Protein AF-0000000085012881 (afdb_homodimer)

Solvent-accessible surface area (backbone atoms only — not comparable to full-atom values): 21117 Å² total; per-residue (Å²): 121,50,70,68,58,54,47,52,50,49,51,53,39,49,53,51,50,52,59,52,56,69,71,45,61,67,68,66,40,47,39,77,73,31,80,76,81,45,63,25,26,47,41,27,46,54,45,48,47,40,47,50,43,30,42,52,52,24,38,59,67,65,65,65,47,62,58,84,83,57,79,74,44,85,74,51,46,62,33,69,79,52,56,70,67,58,50,50,50,55,34,48,52,48,50,51,53,51,51,55,51,54,71,66,63,63,76,43,74,45,78,34,58,76,40,82,89,37,88,84,37,61,69,41,32,42,42,57,51,51,50,35,45,52,52,49,40,46,25,50,51,28,34,40,41,49,52,39,37,63,71,72,45,82,55,81,87,65,55,58,60,70,70,68,42,78,72,70,70,87,64,85,90,72,65,74,68,52,56,52,62,76,61,58,122,119,48,69,68,60,53,49,52,50,49,53,54,38,48,53,52,49,51,56,53,54,71,71,46,62,66,65,66,40,47,39,79,74,31,81,76,81,46,61,25,26,48,42,26,45,54,45,45,48,40,49,50,42,31,42,52,51,24,39,58,66,63,65,64,48,64,57,84,83,58,80,73,44,85,73,51,46,63,34,68,80,51,56,68,66,59,50,50,52,54,35,48,53,49,50,52,52,52,51,56,51,54,71,66,64,64,75,42,74,45,79,33,58,75,39,81,88,37,89,83,38,60,70,41,32,42,42,56,50,50,50,35,46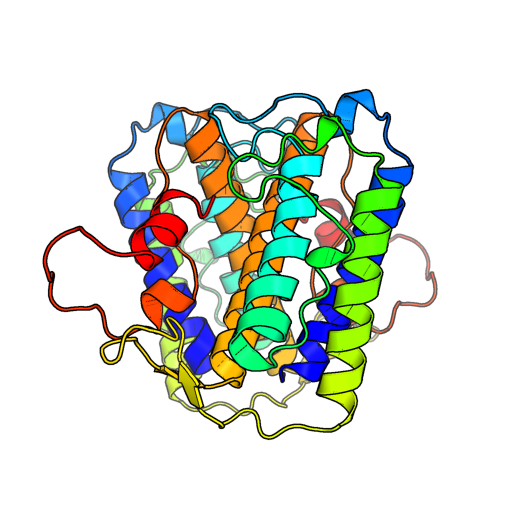,52,51,50,40,46,25,49,52,29,35,40,39,50,51,39,37,64,71,73,45,83,57,82,89,64,56,58,60,71,71,68,42,78,71,70,69,87,63,85,90,73,64,74,68,52,57,51,62,75,61,60,120

Secondary structure (DSSP, 8-state):
--HHHHHHHHHHHHHHHHHHHHTS-HHHHH---S-SSS--SHHHHHHHHHHHHIIIIIIIISS---GGGS---SSS--GGGS-HHHHHHHHHHHHHHHHHHHHT---TTSEEESSTT-TT--EEEHHHHHHHHHHHHHHHHHHHHHHHHHTT-------HHHHHS-------S-STHHHHHHH--/--HHHHHHHHHHHHHHHHHHHHTS-HHHHH---S-SSS--SHHHHHHHHHHHHIIIIIIIISS---GGGS---SSS--GGGS-HHHHHHHHHHHHHHHHHHHHT---TTSEEESSTT-TT--EEEHHHHHHHHHHHHHHHHHHHHHHHHHTT-------HHHHHS-------S-STHHHHHHH--

Foldseek 3Di:
DALLVLLVLLVVLVVQQLVVVVPDDLCQQLPQCDDDQAQGGNQSLLLLLLVLLLCLPVVFVNNHRPVVVVDADNRHRSRSVDDSVSSVVSSVVSSVVVNVVVVVVDDQQDKTFPDPVDPPTDIDTNRVSSVVSSVSSVVSVVVSQVSCVVVVHHGQDSDRCCVVDPPPPPDDDDDDVVVCRRPVD/DALLVLLVLLVVLVVQQLVVVVPDDLCQQLDQCDDDQADGGLQSLLLLLLVLLLCLPVVFVNNHRPVVVVDADNRHRSRSVDDSVSSVVSSVVSSVVVNVVVVVVDDQQDKTFPDPVDPPTDIDTNRVSSVVSSVSSVVSVVVSQVSCVVVVHHGADSDRCCVVDPPPPPDDDDDDVVVCRRPVD

Nearest PDB structures (foldseek):
  2qe9-assembly1_B  TM=8.411E-01  e=4.598E-06  Bacillus subtilis
  2rd9-assembly3_B  TM=6.021E-01  e=9.334E-03  Halalkalibacterium halodurans C-125
  5wk0-assembly1_A-2  TM=5.700E-01  e=1.141E-01  Staphylococcus sp. HMSC055H04
  7mtq-assembly1_B  TM=2.457E-01  e=3.268E+00  Homo sapiens
  2qe9-assembly1_B  TM=8.411E-01  e=8.305E-06  Bacillus subtilis

Sequence (370 aa):
MNVREYYAYLSGAREQLWNFLRALPAADLNRPLIEGDRFRNIKDLLLHVVDVEDHWVHGIALGDSVAGRYPHDWVQPRAEQYDLGWITRYGQEVGEKTRAFLARSPDLSRPVKLVQDDPASDTVTLDQLLWHVMTHEVRHTAQIALLIRQLGHTPPWLDYLRFMRPQPVPVAAGGALEAEAEDDLMNVREYYAYLSGAREQLWNFLRALPAADLNRPLIEGDRFRNIKDLLLHVVDVEDHWVHGIALGDSVAGRYPHDWVQPRAEQYDLGWITRYGQEVGEKTRAFLARSPDLSRPVKLVQDDPASDTVTLDQLLWHVMTHEVRHTAQIALLIRQLGHTPPWLDYLRFMRPQPVPVAAGGALEAEAEDDL

pLDDT: mean 88.03, std 18.86, range [29.52, 98.88]

Structure (mmCIF, N/CA/C/O backbone):
data_AF-0000000085012881-model_v1
#
loop_
_entity.id
_entity.type
_entity.pdbx_description
1 polymer 'Yfit/DinB family protein'
#
loop_
_atom_site.group_PDB
_atom_site.id
_atom_site.type_symbol
_atom_site.label_atom_id
_atom_site.label_alt_id
_atom_site.label_comp_id
_atom_site.label_asym_id
_atom_site.label_entity_id
_atom_site.label_seq_id
_atom_site.pdbx_PDB_ins_code
_atom_site.Cartn_x
_atom_site.Cartn_y
_atom_site.Cartn_z
_atom_site.occupancy
_atom_site.B_iso_or_equiv
_atom_site.auth_seq_id
_atom_site.auth_comp_id
_atom_site.auth_asym_id
_atom_site.auth_atom_id
_atom_site.pdbx_PDB_model_num
ATOM 1 N N . MET A 1 1 ? -17.547 1.445 -2.152 1 91.81 1 MET A N 1
ATOM 2 C CA . MET A 1 1 ? -16.531 0.509 -2.623 1 91.81 1 MET A CA 1
ATOM 3 C C . MET A 1 1 ? -16.703 -0.858 -1.971 1 91.81 1 MET A C 1
ATOM 5 O O . MET A 1 1 ? -16.969 -0.948 -0.77 1 91.81 1 MET A O 1
ATOM 9 N N . ASN A 1 2 ? -16.625 -1.858 -2.84 1 94.19 2 ASN A N 1
ATOM 10 C CA . ASN A 1 2 ? -16.672 -3.223 -2.326 1 94.19 2 ASN A CA 1
ATOM 11 C C . ASN A 1 2 ? -15.508 -4.062 -2.846 1 94.19 2 ASN A C 1
ATOM 13 O O . ASN A 1 2 ? -14.664 -3.564 -3.598 1 94.19 2 ASN A O 1
ATOM 17 N N . VAL A 1 3 ? -15.422 -5.285 -2.404 1 97.69 3 VAL A N 1
ATOM 18 C CA . VAL A 1 3 ? -14.312 -6.184 -2.701 1 97.69 3 VAL A CA 1
ATOM 19 C C . VAL A 1 3 ? -14.156 -6.332 -4.215 1 97.69 3 VAL A C 1
ATOM 21 O O . VAL A 1 3 ? -13.039 -6.242 -4.738 1 97.69 3 VAL A O 1
ATOM 24 N N . ARG A 1 4 ? -15.258 -6.551 -4.891 1 96.62 4 ARG A N 1
ATOM 25 C CA . ARG A 1 4 ? -15.211 -6.773 -6.332 1 96.62 4 ARG A CA 1
ATOM 26 C C . ARG A 1 4 ? -14.641 -5.559 -7.055 1 96.62 4 ARG A C 1
ATOM 28 O O . ARG A 1 4 ? -13.789 -5.699 -7.934 1 96.62 4 ARG A O 1
ATOM 35 N N . GLU A 1 5 ? -15.102 -4.387 -6.711 1 95.06 5 GLU A N 1
ATOM 36 C CA . GLU A 1 5 ? -14.656 -3.146 -7.332 1 95.06 5 GLU A CA 1
ATOM 37 C C . GLU A 1 5 ? -13.172 -2.896 -7.055 1 95.06 5 GLU A C 1
ATOM 39 O O . GLU A 1 5 ? -12.414 -2.543 -7.961 1 95.06 5 GLU A O 1
ATOM 44 N N . TYR A 1 6 ? -12.789 -3.035 -5.832 1 97.44 6 TYR A N 1
ATOM 45 C CA . TYR A 1 6 ? -11.398 -2.785 -5.461 1 97.44 6 TYR A CA 1
ATOM 46 C C . TYR A 1 6 ? -10.477 -3.809 -6.102 1 97.44 6 TYR A C 1
ATOM 48 O O . TYR A 1 6 ? -9.367 -3.471 -6.527 1 97.44 6 TYR A O 1
ATOM 56 N N . TYR A 1 7 ? -10.914 -5.086 -6.184 1 98.12 7 TYR A N 1
ATOM 57 C CA . TYR A 1 7 ? -10.109 -6.117 -6.832 1 98.12 7 TYR A CA 1
ATOM 58 C C . TYR A 1 7 ? -9.938 -5.824 -8.32 1 98.12 7 TYR A C 1
ATOM 60 O O . TYR A 1 7 ? -8.883 -6.105 -8.898 1 98.12 7 TYR A O 1
ATOM 68 N N . ALA A 1 8 ? -11.039 -5.305 -8.93 1 96.62 8 ALA A N 1
ATOM 69 C CA . ALA A 1 8 ? -10.938 -4.926 -10.336 1 96.62 8 ALA A CA 1
ATOM 70 C C . ALA A 1 8 ? -9.875 -3.85 -10.539 1 96.62 8 ALA A C 1
ATOM 72 O O . ALA A 1 8 ? -9.078 -3.926 -11.477 1 96.62 8 ALA A O 1
ATOM 73 N N . TYR A 1 9 ? -9.844 -2.84 -9.703 1 96.44 9 TYR A N 1
ATOM 74 C CA . TYR A 1 9 ? -8.789 -1.832 -9.711 1 96.44 9 TYR A CA 1
ATOM 75 C C . TYR A 1 9 ? -7.414 -2.48 -9.594 1 96.44 9 TYR A C 1
ATOM 77 O O . TYR A 1 9 ? -6.523 -2.217 -10.398 1 96.44 9 TYR A O 1
ATOM 85 N N . LEU A 1 10 ? -7.234 -3.342 -8.609 1 97.94 10 LEU A N 1
ATOM 86 C CA . LEU A 1 10 ? -5.93 -3.949 -8.367 1 97.94 10 LEU A CA 1
ATOM 87 C C . LEU A 1 10 ? -5.508 -4.82 -9.547 1 97.94 10 LEU A C 1
ATOM 89 O O . LEU A 1 10 ? -4.32 -4.887 -9.875 1 97.94 10 LEU A O 1
ATOM 93 N N . SER A 1 11 ? -6.508 -5.512 -10.141 1 97.5 11 SER A N 1
ATOM 94 C CA . SER A 1 11 ? -6.215 -6.336 -11.312 1 97.5 11 SER A CA 1
ATOM 95 C C . SER A 1 11 ? -5.656 -5.496 -12.453 1 97.5 11 SER A C 1
ATOM 97 O O . SER A 1 11 ? -4.684 -5.887 -13.102 1 97.5 11 SER A O 1
ATOM 99 N N . GLY A 1 12 ? -6.277 -4.336 -12.656 1 96.38 12 GLY A N 1
ATOM 100 C CA . GLY A 1 12 ? -5.773 -3.426 -13.68 1 96.38 12 GLY A CA 1
ATOM 101 C C . GLY A 1 12 ? -4.395 -2.881 -13.359 1 96.38 12 GLY A C 1
ATOM 102 O O . GLY A 1 12 ? -3.52 -2.85 -14.227 1 96.38 12 GLY A O 1
ATOM 103 N N . ALA A 1 13 ? -4.168 -2.449 -12.156 1 96.81 13 ALA A N 1
ATOM 104 C CA . ALA A 1 13 ? -2.885 -1.915 -11.719 1 96.81 13 ALA A CA 1
ATOM 105 C C . ALA A 1 13 ? -1.786 -2.969 -11.82 1 96.81 13 ALA A C 1
ATOM 107 O O . ALA A 1 13 ? -0.67 -2.67 -12.258 1 96.81 13 ALA A O 1
ATOM 108 N N . ARG A 1 14 ? -2.129 -4.184 -11.438 1 97.75 14 ARG A N 1
ATOM 109 C CA . ARG A 1 14 ? -1.191 -5.297 -11.508 1 97.75 14 ARG A CA 1
ATOM 110 C C . ARG A 1 14 ? -0.77 -5.574 -12.945 1 97.75 14 ARG A C 1
ATOM 112 O O . ARG A 1 14 ? 0.412 -5.789 -13.219 1 97.75 14 ARG A O 1
ATOM 119 N N . GLU A 1 15 ? -1.709 -5.617 -13.82 1 96.62 15 GLU A N 1
ATOM 120 C CA . GLU A 1 15 ? -1.39 -5.84 -15.227 1 96.62 15 GLU A CA 1
ATOM 121 C C . GLU A 1 15 ? -0.466 -4.75 -15.766 1 96.62 15 GLU A C 1
ATOM 123 O O . GLU A 1 15 ? 0.463 -5.035 -16.531 1 96.62 15 GLU A O 1
ATOM 128 N N . GLN A 1 16 ? -0.728 -3.535 -15.367 1 97 16 GLN A N 1
ATOM 129 C CA . GLN A 1 16 ? 0.13 -2.43 -15.781 1 97 16 GLN A CA 1
ATOM 130 C C . GLN A 1 16 ? 1.542 -2.592 -15.227 1 97 16 GLN A C 1
ATOM 132 O O . GLN A 1 16 ? 2.525 -2.357 -15.93 1 97 16 GLN A O 1
ATOM 137 N N . LEU A 1 17 ? 1.639 -2.959 -14.016 1 98.31 17 LEU A N 1
ATOM 138 C CA . LEU A 1 17 ? 2.941 -3.172 -13.398 1 98.31 17 LEU A CA 1
ATOM 139 C C . LEU A 1 17 ? 3.701 -4.293 -14.102 1 98.31 17 LEU A C 1
ATOM 141 O O . LEU A 1 17 ? 4.887 -4.148 -14.406 1 98.31 17 LEU A O 1
ATOM 145 N N . TRP A 1 18 ? 3.018 -5.395 -14.367 1 98.19 18 TRP A N 1
ATOM 146 C CA . TRP A 1 18 ? 3.65 -6.527 -15.031 1 98.19 18 TRP A CA 1
ATOM 147 C C . TRP A 1 18 ? 4.172 -6.133 -16.406 1 98.19 18 TRP A C 1
ATOM 149 O O . TRP A 1 18 ? 5.293 -6.484 -16.781 1 98.19 18 TRP A O 1
ATOM 159 N N . ASN A 1 19 ? 3.367 -5.395 -17.125 1 97.62 19 ASN A N 1
ATOM 160 C CA . ASN A 1 19 ? 3.797 -4.926 -18.438 1 97.62 19 ASN A CA 1
ATOM 161 C C . ASN A 1 19 ? 5.035 -4.035 -18.344 1 97.62 19 ASN A C 1
ATOM 163 O O . ASN A 1 19 ? 5.949 -4.145 -19.156 1 97.62 19 ASN A O 1
ATOM 167 N N . PHE A 1 20 ? 5.059 -3.205 -17.406 1 98.25 20 PHE A N 1
ATOM 168 C CA . PHE A 1 20 ? 6.215 -2.342 -17.188 1 98.25 20 PHE A CA 1
ATOM 169 C C . PHE A 1 20 ? 7.453 -3.166 -16.875 1 98.25 20 PHE A C 1
ATOM 171 O O . PHE A 1 20 ? 8.531 -2.922 -17.422 1 98.25 20 PHE A O 1
ATOM 178 N N . LEU A 1 21 ? 7.336 -4.145 -15.984 1 98.38 21 LEU A N 1
ATOM 179 C CA . LEU A 1 21 ? 8.461 -4.957 -15.531 1 98.38 21 LEU A CA 1
ATOM 180 C C . LEU A 1 21 ? 9.039 -5.77 -16.688 1 98.38 21 LEU A C 1
ATOM 182 O O . LEU A 1 21 ? 10.242 -6.027 -16.734 1 98.38 21 LEU A O 1
ATOM 186 N N . ARG A 1 22 ? 8.195 -6.168 -17.594 1 97.5 22 ARG A N 1
ATOM 187 C CA . ARG A 1 22 ? 8.641 -6.926 -18.75 1 97.5 22 ARG A CA 1
ATOM 188 C C . ARG A 1 22 ? 9.617 -6.113 -19.594 1 97.5 22 ARG A C 1
ATOM 190 O O . ARG A 1 22 ? 10.477 -6.676 -20.281 1 97.5 22 ARG A O 1
ATOM 197 N N . ALA A 1 23 ? 9.508 -4.824 -19.453 1 97.44 23 ALA A N 1
ATOM 198 C CA . ALA A 1 23 ? 10.328 -3.936 -20.266 1 97.44 23 ALA A CA 1
ATOM 199 C C . ALA A 1 23 ? 11.641 -3.598 -19.562 1 97.44 23 ALA A C 1
ATOM 201 O O . ALA A 1 23 ? 12.531 -2.986 -20.156 1 97.44 23 ALA A O 1
ATOM 202 N N . LEU A 1 24 ? 11.805 -3.969 -18.344 1 97.5 24 LEU A N 1
ATOM 203 C CA . LEU A 1 24 ? 13.023 -3.678 -17.609 1 97.5 24 LEU A CA 1
ATOM 204 C C . LEU A 1 24 ? 14.07 -4.762 -17.828 1 97.5 24 LEU A C 1
ATOM 206 O O . LEU A 1 24 ? 13.727 -5.922 -18.078 1 97.5 24 LEU A O 1
ATOM 210 N N . PRO A 1 25 ? 15.383 -4.379 -17.75 1 97.12 25 PRO A N 1
ATOM 211 C CA . PRO A 1 25 ? 16.422 -5.414 -17.797 1 97.12 25 PRO A CA 1
ATOM 212 C C . PRO A 1 25 ? 16.266 -6.453 -16.688 1 97.12 25 PRO A C 1
ATOM 214 O O . PRO A 1 25 ? 15.961 -6.105 -15.547 1 97.12 25 PRO A O 1
ATOM 217 N N . ALA A 1 26 ? 16.469 -7.668 -17.016 1 96.38 26 ALA A N 1
ATOM 218 C CA . ALA A 1 26 ? 16.359 -8.758 -16.047 1 96.38 26 ALA A CA 1
ATOM 219 C C . ALA A 1 26 ? 17.266 -8.516 -14.844 1 96.38 26 ALA A C 1
ATOM 221 O O . ALA A 1 26 ? 16.938 -8.883 -13.711 1 96.38 26 ALA A O 1
ATOM 222 N N . ALA A 1 27 ? 18.438 -7.98 -15.07 1 97.38 27 ALA A N 1
ATOM 223 C CA . ALA A 1 27 ? 19.391 -7.703 -14.008 1 97.38 27 ALA A CA 1
ATOM 224 C C . ALA A 1 27 ? 18.797 -6.773 -12.953 1 97.38 27 ALA A C 1
ATOM 226 O O . ALA A 1 27 ? 19.078 -6.906 -11.766 1 97.38 27 ALA A O 1
ATOM 227 N N . ASP A 1 28 ? 17.922 -5.852 -13.367 1 98.12 28 ASP A N 1
ATOM 228 C CA . ASP A 1 28 ? 17.281 -4.918 -12.445 1 98.12 28 ASP A CA 1
ATOM 229 C C . ASP A 1 28 ? 16.234 -5.633 -11.578 1 98.12 28 ASP A C 1
ATOM 231 O O . ASP A 1 28 ? 16.125 -5.355 -10.383 1 98.12 28 ASP A O 1
ATOM 235 N N . LEU A 1 29 ? 15.555 -6.566 -12.18 1 98.25 29 LEU A N 1
ATOM 236 C CA . LEU A 1 29 ? 14.516 -7.301 -11.469 1 98.25 29 LEU A CA 1
ATOM 237 C C . LEU A 1 29 ? 15.125 -8.219 -10.414 1 98.25 29 LEU A C 1
ATOM 239 O O . LEU A 1 29 ? 14.5 -8.484 -9.383 1 98.25 29 LEU A O 1
ATOM 243 N N . ASN A 1 30 ? 16.344 -8.602 -10.664 1 97.44 30 ASN A N 1
ATOM 244 C CA . ASN A 1 30 ? 17.016 -9.602 -9.828 1 97.44 30 ASN A CA 1
ATOM 245 C C . ASN A 1 30 ? 17.938 -8.953 -8.812 1 97.44 30 ASN A C 1
ATOM 247 O O . ASN A 1 30 ? 18.422 -9.625 -7.895 1 97.44 30 ASN A O 1
ATOM 251 N N . ARG A 1 31 ? 18.281 -7.703 -8.977 1 96.88 31 ARG A N 1
ATOM 252 C CA . ARG A 1 31 ? 19.281 -7.02 -8.148 1 96.88 31 ARG A CA 1
ATOM 253 C C . ARG A 1 31 ? 18.875 -7.051 -6.676 1 96.88 31 ARG A C 1
ATOM 255 O O . ARG A 1 31 ? 17.75 -6.68 -6.324 1 96.88 31 ARG A O 1
ATOM 262 N N . PRO A 1 32 ? 19.766 -7.52 -5.824 1 95.94 32 PRO A N 1
ATOM 263 C CA . PRO A 1 32 ? 19.453 -7.461 -4.395 1 95.94 32 PRO A CA 1
ATOM 264 C C . PRO A 1 32 ? 19.453 -6.035 -3.85 1 95.94 32 PRO A C 1
ATOM 266 O O . PRO A 1 32 ? 20.484 -5.367 -3.834 1 95.94 32 PRO A O 1
ATOM 269 N N . LEU A 1 33 ? 18.297 -5.582 -3.469 1 95.31 33 LEU A N 1
ATOM 270 C CA . LEU A 1 33 ? 18.141 -4.188 -3.068 1 95.31 33 LEU A CA 1
ATOM 271 C C . LEU A 1 33 ? 17.703 -4.09 -1.606 1 95.31 33 LEU A C 1
ATOM 273 O O . LEU A 1 33 ? 17.688 -2.996 -1.037 1 95.31 33 LEU A O 1
ATOM 277 N N . ILE A 1 34 ? 17.359 -5.121 -1.051 1 93.38 34 ILE A N 1
ATOM 278 C CA . ILE A 1 34 ? 16.922 -5.203 0.341 1 93.38 34 ILE A CA 1
ATOM 279 C C . ILE A 1 34 ? 17.781 -6.234 1.081 1 93.38 34 ILE A C 1
ATOM 281 O O . ILE A 1 34 ? 17.906 -7.379 0.633 1 93.38 34 ILE A O 1
ATOM 285 N N . GLU A 1 35 ? 18.281 -5.824 2.148 1 88.31 35 GLU A N 1
ATOM 286 C CA . GLU A 1 35 ? 19.094 -6.758 2.924 1 88.31 35 GLU A CA 1
ATOM 287 C C . GLU A 1 35 ? 18.219 -7.785 3.641 1 88.31 35 GLU A C 1
ATOM 289 O O . GLU A 1 35 ? 17.062 -7.523 3.926 1 88.31 35 GLU A O 1
ATOM 294 N N . GLY A 1 36 ? 18.812 -8.898 3.896 1 83 36 GLY A N 1
ATOM 295 C CA . GLY A 1 36 ? 18.109 -9.969 4.578 1 83 36 GLY A CA 1
ATOM 296 C C . GLY A 1 36 ? 17.953 -11.219 3.734 1 83 36 GLY A C 1
ATOM 297 O O . GLY A 1 36 ? 18.469 -11.281 2.615 1 83 36 GLY A O 1
ATOM 298 N N . ASP A 1 37 ? 17.188 -12.172 4.262 1 76.19 37 ASP A N 1
ATOM 299 C CA . ASP A 1 37 ? 17.188 -13.484 3.615 1 76.19 37 ASP A CA 1
ATOM 300 C C . ASP A 1 37 ? 15.922 -13.688 2.787 1 76.19 37 ASP A C 1
ATOM 302 O O . ASP A 1 37 ? 15.883 -14.539 1.897 1 76.19 37 ASP A O 1
ATOM 306 N N . ARG A 1 38 ? 14.891 -12.984 2.971 1 80.44 38 ARG A N 1
ATOM 307 C CA . ARG A 1 38 ? 13.641 -13.406 2.355 1 80.44 38 ARG A CA 1
ATOM 308 C C . ARG A 1 38 ? 13.281 -12.516 1.171 1 80.44 38 ARG A C 1
ATOM 310 O O . ARG A 1 38 ? 13.086 -13.008 0.056 1 80.44 38 ARG A O 1
ATOM 317 N N . PHE A 1 39 ? 13.023 -11.312 1.228 1 87.19 39 PHE A N 1
ATOM 318 C CA . PHE A 1 39 ? 12.586 -10.43 0.156 1 87.19 39 PHE A CA 1
ATOM 319 C C . PHE A 1 39 ? 13.656 -9.391 -0.157 1 87.19 39 PHE A C 1
ATOM 321 O O . PHE A 1 39 ? 13.672 -8.305 0.438 1 87.19 39 PHE A O 1
ATOM 328 N N . ARG A 1 40 ? 14.336 -9.836 -1.301 1 93.19 40 ARG A N 1
ATOM 329 C CA . ARG A 1 40 ? 15.555 -9.055 -1.493 1 93.19 40 ARG A CA 1
ATOM 330 C C . ARG A 1 40 ? 15.461 -8.188 -2.746 1 93.19 40 ARG A C 1
ATOM 332 O O . ARG A 1 40 ? 16.266 -7.277 -2.941 1 93.19 40 ARG A O 1
ATOM 339 N N . ASN A 1 41 ? 14.617 -8.625 -3.645 1 96.44 41 ASN A N 1
ATOM 340 C CA . ASN A 1 41 ? 14.562 -7.961 -4.941 1 96.44 41 ASN A CA 1
ATOM 341 C C . ASN A 1 41 ? 13.125 -7.848 -5.453 1 96.44 41 ASN A C 1
ATOM 343 O O . ASN A 1 41 ? 12.188 -8.281 -4.781 1 96.44 41 ASN A O 1
ATOM 347 N N . ILE A 1 42 ? 12.969 -7.234 -6.551 1 98.06 42 ILE A N 1
ATOM 348 C CA . ILE A 1 42 ? 11.664 -6.953 -7.133 1 98.06 42 ILE A CA 1
ATOM 349 C C . ILE A 1 42 ? 10.93 -8.258 -7.418 1 98.06 42 ILE A C 1
ATOM 351 O O . ILE A 1 42 ? 9.75 -8.406 -7.094 1 98.06 42 ILE A O 1
ATOM 355 N N . LYS A 1 43 ? 11.57 -9.25 -7.996 1 97.88 43 LYS A N 1
ATOM 356 C CA . LYS A 1 43 ? 10.93 -10.516 -8.344 1 97.88 43 LYS A CA 1
ATOM 357 C C . LYS A 1 43 ? 10.477 -11.258 -7.086 1 97.88 43 LYS A C 1
ATOM 359 O O . LYS A 1 43 ? 9.438 -11.922 -7.094 1 97.88 43 LYS A O 1
ATOM 364 N N . ASP A 1 44 ? 11.297 -11.195 -6.035 1 97.38 44 ASP A N 1
ATOM 365 C CA . ASP A 1 44 ? 10.883 -11.805 -4.773 1 97.38 44 ASP A CA 1
ATOM 366 C C . ASP A 1 44 ? 9.555 -11.227 -4.293 1 97.38 44 ASP A C 1
ATOM 368 O O . ASP A 1 44 ? 8.656 -11.969 -3.885 1 97.38 44 ASP A O 1
ATOM 372 N N . LEU A 1 45 ? 9.469 -9.938 -4.324 1 97.31 45 LEU A N 1
ATOM 373 C CA . LEU A 1 45 ? 8.258 -9.266 -3.865 1 97.31 45 LEU A CA 1
ATOM 374 C C . LEU A 1 45 ? 7.074 -9.602 -4.77 1 97.31 45 LEU A C 1
ATOM 376 O O . LEU A 1 45 ? 5.957 -9.797 -4.289 1 97.31 45 LEU A O 1
ATOM 380 N N . LEU A 1 46 ? 7.324 -9.625 -6.059 1 97.94 46 LEU A N 1
ATOM 381 C CA . LEU A 1 46 ? 6.277 -9.977 -7.008 1 97.94 46 LEU A CA 1
ATOM 382 C C . LEU A 1 46 ? 5.734 -11.375 -6.73 1 97.94 46 LEU A C 1
ATOM 384 O O . LEU A 1 46 ? 4.516 -11.57 -6.68 1 97.94 46 LEU A O 1
ATOM 388 N N . LEU A 1 47 ? 6.617 -12.32 -6.582 1 98.06 47 LEU A N 1
ATOM 389 C CA . LEU A 1 47 ? 6.215 -13.695 -6.293 1 98.06 47 LEU A CA 1
ATOM 390 C C . LEU A 1 47 ? 5.473 -13.773 -4.965 1 98.06 47 LEU A C 1
ATOM 392 O O . LEU A 1 47 ? 4.488 -14.508 -4.844 1 98.06 47 LEU A O 1
ATOM 396 N N . HIS A 1 48 ? 5.918 -13.023 -4.012 1 97.31 48 HIS A N 1
ATOM 397 C CA . HIS A 1 48 ? 5.285 -12.992 -2.699 1 97.31 48 HIS A CA 1
ATOM 398 C C . HIS A 1 48 ? 3.836 -12.531 -2.797 1 97.31 48 HIS A C 1
ATOM 400 O O . HIS A 1 48 ? 2.957 -13.078 -2.125 1 97.31 48 HIS A O 1
ATOM 406 N N . VAL A 1 49 ? 3.596 -11.508 -3.566 1 97.81 49 VAL A N 1
ATOM 407 C CA . VAL A 1 49 ? 2.24 -11.008 -3.758 1 97.81 49 VAL A CA 1
ATOM 408 C C . VAL A 1 49 ? 1.343 -12.117 -4.293 1 97.81 49 VAL A C 1
ATOM 410 O O . VAL A 1 49 ? 0.224 -12.312 -3.812 1 97.81 49 VAL A O 1
ATOM 413 N N . VAL A 1 50 ? 1.814 -12.859 -5.273 1 98.25 50 VAL A N 1
ATOM 414 C CA . VAL A 1 50 ? 1.065 -13.961 -5.875 1 98.25 50 VAL A CA 1
ATOM 415 C C . VAL A 1 50 ? 0.825 -15.047 -4.832 1 98.25 50 VAL A C 1
ATOM 417 O O . VAL A 1 50 ? -0.3 -15.531 -4.676 1 98.25 50 VAL A O 1
ATOM 420 N N . ASP A 1 51 ? 1.848 -15.391 -4.09 1 97.75 51 ASP A N 1
ATOM 421 C CA . ASP A 1 51 ? 1.79 -16.438 -3.076 1 97.75 51 ASP A CA 1
ATOM 422 C C . ASP A 1 51 ? 0.728 -16.125 -2.023 1 97.75 51 ASP A C 1
ATOM 424 O O . ASP A 1 51 ? -0.04 -17 -1.629 1 97.75 51 ASP A O 1
ATOM 428 N N . VAL A 1 52 ? 0.742 -14.945 -1.573 1 97.31 52 VAL A N 1
ATOM 429 C CA . VAL A 1 52 ? -0.14 -14.547 -0.48 1 97.31 52 VAL A CA 1
ATOM 430 C C . VAL A 1 52 ? -1.597 -14.68 -0.917 1 97.31 52 VAL A C 1
ATOM 432 O O . VAL A 1 52 ? -2.43 -15.211 -0.176 1 97.31 52 VAL A O 1
ATOM 435 N N . GLU A 1 53 ? -1.894 -14.172 -2.115 1 98.62 53 GLU A N 1
ATOM 436 C CA . GLU A 1 53 ? -3.264 -14.32 -2.598 1 98.62 53 GLU A CA 1
ATOM 437 C C . GLU A 1 53 ? -3.637 -15.789 -2.766 1 98.62 53 GLU A C 1
ATOM 439 O O . GLU A 1 53 ? -4.707 -16.219 -2.33 1 98.62 53 GLU A O 1
ATOM 444 N N . ASP A 1 54 ? -2.775 -16.578 -3.377 1 98.62 54 ASP A N 1
ATOM 445 C CA . ASP A 1 54 ? -3.066 -18 -3.572 1 98.62 54 ASP A CA 1
ATOM 446 C C . ASP A 1 54 ? -3.248 -18.703 -2.232 1 98.62 54 ASP A C 1
ATOM 448 O O . ASP A 1 54 ? -4.184 -19.484 -2.062 1 98.62 54 ASP A O 1
ATOM 452 N N . HIS A 1 55 ? -2.412 -18.422 -1.303 1 97.19 55 HIS A N 1
ATOM 453 C CA . HIS A 1 55 ? -2.445 -19.078 -0 1 97.19 55 HIS A CA 1
ATOM 454 C C . HIS A 1 55 ? -3.729 -18.75 0.753 1 97.19 55 HIS A C 1
ATOM 456 O O . HIS A 1 55 ? -4.469 -19.641 1.157 1 97.19 55 HIS A O 1
ATOM 462 N N . TRP A 1 56 ? -4.008 -17.484 0.902 1 96.88 56 TRP A N 1
ATOM 463 C CA . TRP A 1 56 ? -5.105 -17.078 1.773 1 96.88 56 TRP A CA 1
ATOM 464 C C . TRP A 1 56 ? -6.453 -17.297 1.098 1 96.88 56 TRP A C 1
ATOM 466 O O . TRP A 1 56 ? -7.383 -17.828 1.717 1 96.88 56 TRP A O 1
ATOM 476 N N . VAL A 1 57 ? -6.559 -16.906 -0.188 1 98.25 57 VAL A N 1
ATOM 477 C CA . VAL A 1 57 ? -7.844 -17 -0.873 1 98.25 57 VAL A CA 1
ATOM 478 C C . VAL A 1 57 ? -8.086 -18.438 -1.327 1 98.25 57 VAL A C 1
ATOM 480 O O . VAL A 1 57 ? -9.086 -19.047 -0.947 1 98.25 57 VAL A O 1
ATOM 483 N N . HIS A 1 58 ? -7.188 -19.031 -1.993 1 98.25 58 HIS A N 1
ATOM 484 C CA . HIS A 1 58 ? -7.438 -20.312 -2.643 1 98.25 58 HIS A CA 1
ATOM 485 C C . HIS A 1 58 ? -6.949 -21.469 -1.776 1 98.25 58 HIS A C 1
ATOM 487 O O . HIS A 1 58 ? -7.5 -22.578 -1.843 1 98.25 58 HIS A O 1
ATOM 493 N N . GLY A 1 59 ? -5.973 -21.25 -0.953 1 96.88 59 GLY A N 1
ATOM 494 C CA . GLY A 1 59 ? -5.52 -22.281 -0.023 1 96.88 59 GLY A CA 1
ATOM 495 C C . GLY A 1 59 ? -6.395 -22.391 1.213 1 96.88 59 GLY A C 1
ATOM 496 O O . GLY A 1 59 ? -6.969 -23.438 1.481 1 96.88 59 GLY A O 1
ATOM 497 N N . ILE A 1 60 ? -6.527 -21.328 1.879 1 94.62 60 ILE A N 1
ATOM 498 C CA . ILE A 1 60 ? -7.18 -21.312 3.184 1 94.62 60 ILE A CA 1
ATOM 499 C C . ILE A 1 60 ? -8.688 -21.172 3.006 1 94.62 60 ILE A C 1
ATOM 501 O O . ILE A 1 60 ? -9.461 -22 3.492 1 94.62 60 ILE A O 1
ATOM 505 N N . ALA A 1 61 ? -9.18 -20.203 2.277 1 95.81 61 ALA A N 1
ATOM 506 C CA . ALA A 1 61 ? -10.609 -19.891 2.234 1 95.81 61 ALA A CA 1
ATOM 507 C C . ALA A 1 61 ? -11.359 -20.859 1.332 1 95.81 61 ALA A C 1
ATOM 509 O O . ALA A 1 61 ? -12.469 -21.281 1.654 1 95.81 61 ALA A O 1
ATOM 510 N N . LEU A 1 62 ? -10.703 -21.234 0.176 1 96.62 62 LEU A N 1
ATOM 511 C CA . LEU A 1 62 ? -11.492 -21.938 -0.833 1 96.62 62 LEU A CA 1
ATOM 512 C C . LEU A 1 62 ? -11.008 -23.359 -1.013 1 96.62 62 LEU A C 1
ATOM 514 O O . LEU A 1 62 ? -11.719 -24.203 -1.57 1 96.62 62 LEU A O 1
ATOM 518 N N . GLY A 1 63 ? -9.75 -23.656 -0.61 1 96.19 63 GLY A N 1
ATOM 519 C CA . GLY A 1 63 ? -9.211 -25.016 -0.674 1 96.19 63 GLY A CA 1
ATOM 520 C C . GLY A 1 63 ? -8.883 -25.453 -2.086 1 96.19 63 GLY A C 1
ATOM 521 O O . GLY A 1 63 ? -8.938 -26.641 -2.396 1 96.19 63 GLY A O 1
ATOM 522 N N . ASP A 1 64 ? -8.539 -24.516 -3.008 1 97.69 64 ASP A N 1
ATOM 523 C CA . ASP A 1 64 ? -8.258 -24.891 -4.395 1 97.69 64 ASP A CA 1
ATOM 524 C C . ASP A 1 64 ? -7.008 -24.188 -4.91 1 97.69 64 ASP A C 1
ATOM 526 O O . ASP A 1 64 ? -6.965 -23.75 -6.059 1 97.69 64 ASP A O 1
ATOM 530 N N . SER A 1 65 ? -6.012 -24 -4.078 1 98.12 65 SER A N 1
ATOM 531 C CA . SER A 1 65 ? -4.734 -23.391 -4.43 1 98.12 65 SER A CA 1
ATOM 532 C C . SER A 1 65 ? -4.125 -24.047 -5.66 1 98.12 65 SER A C 1
ATOM 534 O O . SER A 1 65 ? -4.305 -25.25 -5.879 1 98.12 65 SER A O 1
ATOM 536 N N . VAL A 1 66 ? -3.35 -23.266 -6.434 1 98.44 66 VAL A N 1
ATOM 537 C CA . VAL A 1 66 ? -2.666 -23.812 -7.605 1 98.44 66 VAL A CA 1
ATOM 538 C C . VAL A 1 66 ? -1.166 -23.906 -7.332 1 98.44 66 VAL A C 1
ATOM 540 O O . VAL A 1 66 ? -0.378 -24.172 -8.242 1 98.44 66 VAL A O 1
ATOM 543 N N . ALA A 1 67 ? -0.726 -23.688 -6.105 1 96.94 67 ALA A N 1
ATOM 544 C CA . ALA A 1 67 ? 0.684 -23.625 -5.73 1 96.94 67 ALA A CA 1
ATOM 545 C C . ALA A 1 67 ? 1.411 -24.906 -6.156 1 96.94 67 ALA A C 1
ATOM 547 O O . ALA A 1 67 ? 2.598 -24.859 -6.492 1 96.94 67 ALA A O 1
ATOM 548 N N . GLY A 1 68 ? 0.731 -26.016 -6.199 1 97.19 68 GLY A N 1
ATOM 549 C CA . GLY A 1 68 ? 1.33 -27.281 -6.598 1 97.19 68 GLY A CA 1
ATOM 550 C C . GLY A 1 68 ? 1.877 -27.266 -8.016 1 97.19 68 GLY A C 1
ATOM 551 O O . GLY A 1 68 ? 2.809 -28 -8.328 1 97.19 68 GLY A O 1
ATOM 552 N N . ARG A 1 69 ? 1.329 -26.484 -8.852 1 97.69 69 ARG A N 1
ATOM 553 C CA . ARG A 1 69 ? 1.747 -26.391 -10.25 1 97.69 69 ARG A CA 1
ATOM 554 C C . ARG A 1 69 ? 2.912 -25.422 -10.406 1 97.69 69 ARG A C 1
ATOM 556 O O . ARG A 1 69 ? 3.496 -25.312 -11.492 1 97.69 69 ARG A O 1
ATOM 563 N N . TYR A 1 70 ? 3.275 -24.703 -9.305 1 97.75 70 TYR A N 1
ATOM 564 C CA . TYR A 1 70 ? 4.348 -23.719 -9.305 1 97.75 70 TYR A CA 1
ATOM 565 C C . TYR A 1 70 ? 5.281 -23.922 -8.125 1 97.75 70 TYR A C 1
ATOM 567 O O . TYR A 1 70 ? 5.398 -23.062 -7.254 1 97.75 70 TYR A O 1
ATOM 575 N N . PRO A 1 71 ? 5.934 -25.031 -8.156 1 96.25 71 PRO A N 1
ATOM 576 C CA . PRO A 1 71 ? 6.762 -25.359 -6.996 1 96.25 71 PRO A CA 1
ATOM 577 C C . PRO A 1 71 ? 7.902 -24.359 -6.781 1 96.25 71 PRO A C 1
ATOM 579 O O . PRO A 1 71 ? 8.594 -24 -7.734 1 96.25 71 PRO A O 1
ATOM 582 N N . HIS A 1 72 ? 8.094 -23.875 -5.59 1 95.56 72 HIS A N 1
ATOM 583 C CA . HIS A 1 72 ? 9.164 -22.984 -5.148 1 95.56 72 HIS A CA 1
ATOM 584 C C . HIS A 1 72 ? 9.227 -22.922 -3.625 1 95.56 72 HIS A C 1
ATOM 586 O O . HIS A 1 72 ? 8.359 -23.453 -2.938 1 95.56 72 HIS A O 1
ATOM 592 N N . ASP A 1 73 ? 10.273 -22.375 -3.139 1 92.31 73 ASP A N 1
ATOM 593 C CA . ASP A 1 73 ? 10.414 -22.156 -1.703 1 92.31 73 ASP A CA 1
ATOM 594 C C . ASP A 1 73 ? 9.672 -20.906 -1.263 1 92.31 73 ASP A C 1
ATOM 596 O O . ASP A 1 73 ? 10.102 -19.781 -1.555 1 92.31 73 ASP A O 1
ATOM 600 N N . TRP A 1 74 ? 8.633 -21.062 -0.516 1 87.75 74 TRP A N 1
ATOM 601 C CA . TRP A 1 74 ? 7.777 -19.953 -0.113 1 87.75 74 TRP A CA 1
ATOM 602 C C . TRP A 1 74 ? 8.469 -19.094 0.939 1 87.75 74 TRP A C 1
ATOM 604 O O . TRP A 1 74 ? 8.133 -17.922 1.103 1 87.75 74 TRP A O 1
ATOM 614 N N . VAL A 1 75 ? 9.336 -19.625 1.69 1 85.06 75 VAL A N 1
ATOM 615 C CA . VAL A 1 75 ? 10.016 -18.922 2.766 1 85.06 75 VAL A CA 1
ATOM 616 C C . VAL A 1 75 ? 11.148 -18.078 2.189 1 85.06 75 VAL A C 1
ATOM 618 O O . VAL A 1 75 ? 11.273 -16.891 2.504 1 85.06 75 VAL A O 1
ATOM 621 N N . GLN A 1 76 ? 11.969 -18.688 1.373 1 90.12 76 GLN A N 1
ATOM 622 C CA . GLN A 1 76 ? 13.031 -18.031 0.631 1 90.12 76 GLN A CA 1
ATOM 623 C C . GLN A 1 76 ? 12.852 -18.219 -0.873 1 90.12 76 GLN A C 1
ATOM 625 O O . GLN A 1 76 ? 13.5 -19.078 -1.48 1 90.12 76 GLN A O 1
ATOM 630 N N . PRO A 1 77 ? 12.078 -17.391 -1.44 1 89.25 77 PRO A N 1
ATOM 631 C CA . PRO A 1 77 ? 11.664 -17.625 -2.824 1 89.25 77 PRO A CA 1
ATOM 632 C C . PRO A 1 77 ? 12.836 -17.625 -3.801 1 89.25 77 PRO A C 1
ATOM 634 O O . PRO A 1 77 ? 12.836 -18.391 -4.77 1 89.25 77 PRO A O 1
ATOM 637 N N . ARG A 1 78 ? 13.906 -16.797 -3.535 1 93.12 78 ARG A N 1
ATOM 638 C CA . ARG A 1 78 ? 15.008 -16.672 -4.488 1 93.12 78 ARG A CA 1
ATOM 639 C C . ARG A 1 78 ? 14.484 -16.609 -5.918 1 93.12 78 ARG A C 1
ATOM 641 O O . ARG A 1 78 ? 14.914 -17.375 -6.781 1 93.12 78 ARG A O 1
ATOM 648 N N . ALA A 1 79 ? 13.609 -15.672 -6.145 1 96.5 79 ALA A N 1
ATOM 649 C CA . ALA A 1 79 ? 12.805 -15.594 -7.359 1 96.5 79 ALA A CA 1
ATOM 650 C C . ALA A 1 79 ? 13.672 -15.297 -8.578 1 96.5 79 ALA A C 1
ATOM 652 O O . ALA A 1 79 ? 13.227 -15.438 -9.719 1 96.5 79 ALA A O 1
ATOM 653 N N . GLU A 1 80 ? 14.953 -14.883 -8.328 1 95 80 GLU A N 1
ATOM 654 C CA . GLU A 1 80 ? 15.867 -14.641 -9.438 1 95 80 GLU A CA 1
ATOM 655 C C . GLU A 1 80 ? 16.078 -15.906 -10.266 1 95 80 GLU A C 1
ATOM 657 O O . GLU A 1 80 ? 16.516 -15.836 -11.414 1 95 80 GLU A O 1
ATOM 662 N N . GLN A 1 81 ? 15.758 -17 -9.711 1 95.88 81 GLN A N 1
ATOM 663 C CA . GLN A 1 81 ? 15.977 -18.266 -10.406 1 95.88 81 GLN A CA 1
ATOM 664 C C . GLN A 1 81 ? 14.859 -18.531 -11.414 1 95.88 81 GLN A C 1
ATOM 666 O O . GLN A 1 81 ? 14.977 -19.422 -12.25 1 95.88 81 GLN A O 1
ATOM 671 N N . TYR A 1 82 ? 13.797 -17.828 -11.391 1 96.69 82 TYR A N 1
ATOM 672 C CA . TYR A 1 82 ? 12.656 -18.047 -12.273 1 96.69 82 TYR A CA 1
ATOM 673 C C . TYR A 1 82 ? 12.562 -16.938 -13.32 1 96.69 82 TYR A C 1
ATOM 675 O O . TYR A 1 82 ? 12.984 -15.805 -13.078 1 96.69 82 TYR A O 1
ATOM 683 N N . ASP A 1 83 ? 12.031 -17.328 -14.461 1 96.19 83 ASP A N 1
ATOM 684 C CA . ASP A 1 83 ? 11.664 -16.328 -15.453 1 96.19 83 ASP A CA 1
ATOM 685 C C . ASP A 1 83 ? 10.5 -15.469 -14.977 1 96.19 83 ASP A C 1
ATOM 687 O O . ASP A 1 83 ? 9.57 -15.977 -14.336 1 96.19 83 ASP A O 1
ATOM 691 N N . LEU A 1 84 ? 10.594 -14.148 -15.344 1 98.12 84 LEU A N 1
ATOM 692 C CA . LEU A 1 84 ? 9.477 -13.281 -14.992 1 98.12 84 LEU A CA 1
ATOM 693 C C . LEU A 1 84 ? 8.156 -13.859 -15.5 1 98.12 84 LEU A C 1
ATOM 695 O O . LEU A 1 84 ? 7.133 -13.766 -14.82 1 98.12 84 LEU A O 1
ATOM 699 N N . GLY A 1 85 ? 8.148 -14.438 -16.719 1 97.94 85 GLY A N 1
ATOM 700 C CA . GLY A 1 85 ? 6.961 -15.047 -17.297 1 97.94 85 GLY A CA 1
ATOM 701 C C . GLY A 1 85 ? 6.371 -16.141 -16.422 1 97.94 85 GLY A C 1
ATOM 702 O O . GLY A 1 85 ? 5.152 -16.297 -16.359 1 97.94 85 GLY A O 1
ATOM 703 N N . TRP A 1 86 ? 7.238 -16.906 -15.797 1 98.25 86 TRP A N 1
ATOM 704 C CA . TRP A 1 86 ? 6.781 -17.953 -14.883 1 98.25 86 TRP A CA 1
ATOM 705 C C . TRP A 1 86 ? 5.996 -17.359 -13.719 1 98.25 86 TRP A C 1
ATOM 707 O O . TRP A 1 86 ? 4.914 -17.844 -13.383 1 98.25 86 TRP A O 1
ATOM 717 N N . ILE A 1 87 ? 6.477 -16.297 -13.141 1 98.38 87 ILE A N 1
ATOM 718 C CA . ILE A 1 87 ? 5.844 -15.641 -12 1 98.38 87 ILE A CA 1
ATOM 719 C C . ILE A 1 87 ? 4.516 -15.023 -12.43 1 98.38 87 ILE A C 1
ATOM 721 O O . ILE A 1 87 ? 3.504 -15.172 -11.734 1 98.38 87 ILE A O 1
ATOM 725 N N . THR A 1 88 ? 4.531 -14.352 -13.578 1 98.38 88 THR A N 1
ATOM 726 C CA . THR A 1 88 ? 3.318 -13.672 -14.008 1 98.38 88 THR A CA 1
ATOM 727 C C . THR A 1 88 ? 2.258 -14.672 -14.453 1 98.38 88 THR A C 1
ATOM 729 O O . THR A 1 88 ? 1.06 -14.438 -14.273 1 98.38 88 THR A O 1
ATOM 732 N N . ARG A 1 89 ? 2.619 -15.812 -15.016 1 98.44 89 ARG A N 1
ATOM 733 C CA . ARG A 1 89 ? 1.658 -16.875 -15.336 1 98.44 89 ARG A CA 1
ATOM 734 C C . ARG A 1 89 ? 0.996 -17.406 -14.062 1 98.44 89 ARG A C 1
ATOM 736 O O . ARG A 1 89 ? -0.218 -17.609 -14.039 1 98.44 89 ARG A O 1
ATOM 743 N N . TYR A 1 90 ? 1.811 -17.688 -13.031 1 98.62 90 TYR A N 1
ATOM 744 C CA . TYR A 1 90 ? 1.287 -18.078 -11.727 1 98.62 90 TYR A CA 1
ATOM 745 C C . TYR A 1 90 ? 0.282 -17.047 -11.211 1 98.62 90 TYR A C 1
ATOM 747 O O . TYR A 1 90 ? -0.848 -17.391 -10.859 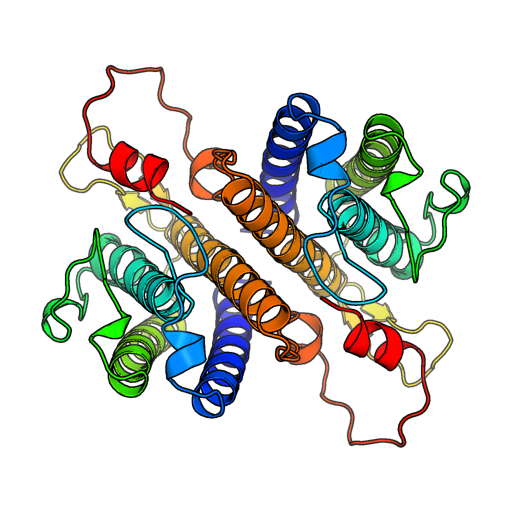1 98.62 90 TYR A O 1
ATOM 755 N N . GLY A 1 91 ? 0.65 -15.797 -11.242 1 98.75 91 GLY A N 1
ATOM 756 C CA . GLY A 1 91 ? -0.22 -14.719 -10.805 1 98.75 91 GLY A CA 1
ATOM 757 C C . GLY A 1 91 ? -1.492 -14.602 -11.625 1 98.75 91 GLY A C 1
ATOM 758 O O . GLY A 1 91 ? -2.561 -14.312 -11.078 1 98.75 91 GLY A O 1
ATOM 759 N N . GLN A 1 92 ? -1.352 -14.758 -12.938 1 98.62 92 GLN A N 1
ATOM 760 C CA . GLN A 1 92 ? -2.514 -14.703 -13.82 1 98.62 92 GLN A CA 1
ATOM 761 C C . GLN A 1 92 ? -3.518 -15.805 -13.477 1 98.62 92 GLN A C 1
ATOM 763 O O . GLN A 1 92 ? -4.723 -15.547 -13.406 1 98.62 92 GLN A O 1
ATOM 768 N N . GLU A 1 93 ? -3.021 -16.969 -13.281 1 98.81 93 GLU A N 1
ATOM 769 C CA . GLU A 1 93 ? -3.908 -18.078 -12.93 1 98.81 93 GLU A CA 1
ATOM 770 C C . GLU A 1 93 ? -4.621 -17.812 -11.609 1 98.81 93 GLU A C 1
ATOM 772 O O . GLU A 1 93 ? -5.832 -18.016 -11.5 1 98.81 93 GLU A O 1
ATOM 777 N N . VAL A 1 94 ? -3.898 -17.391 -10.594 1 98.88 94 VAL A N 1
ATOM 778 C CA . VAL A 1 94 ? -4.469 -17.047 -9.297 1 98.88 94 VAL A CA 1
ATOM 779 C C . VAL A 1 94 ? -5.531 -15.969 -9.461 1 98.88 94 VAL A C 1
ATOM 781 O O . VAL A 1 94 ? -6.645 -16.109 -8.945 1 98.88 94 VAL A O 1
ATOM 784 N N . GLY A 1 95 ? -5.176 -14.891 -10.164 1 98.75 95 GLY A N 1
ATOM 785 C CA . GLY A 1 95 ? -6.102 -13.789 -10.391 1 98.75 95 GLY A CA 1
ATOM 786 C C . GLY A 1 95 ? -7.367 -14.203 -11.117 1 98.75 95 GLY A C 1
ATOM 787 O O . GLY A 1 95 ? -8.461 -13.734 -10.789 1 98.75 95 GLY A O 1
ATOM 788 N N . GLU A 1 96 ? -7.238 -15.047 -12.133 1 98.56 96 GLU A N 1
ATOM 789 C CA . GLU A 1 96 ? -8.391 -15.547 -12.867 1 98.56 96 GLU A CA 1
ATOM 790 C C . GLU A 1 96 ? -9.336 -16.328 -11.961 1 98.56 96 GLU A C 1
ATOM 792 O O . GLU A 1 96 ? -10.555 -16.172 -12.047 1 98.56 96 GLU A O 1
ATOM 797 N N . LYS A 1 97 ? -8.789 -17.141 -11.133 1 98.69 97 LYS A N 1
ATOM 798 C CA . LYS A 1 97 ? -9.594 -17.906 -10.18 1 98.69 97 LYS A CA 1
ATOM 799 C C . LYS A 1 97 ? -10.328 -16.984 -9.211 1 98.69 97 LYS A C 1
ATOM 801 O O . LYS A 1 97 ? -11.508 -17.203 -8.914 1 98.69 97 LYS A O 1
ATOM 806 N N . THR A 1 98 ? -9.633 -15.992 -8.719 1 98.81 98 THR A N 1
ATOM 807 C CA . THR A 1 98 ? -10.25 -15.047 -7.793 1 98.81 98 THR A CA 1
ATOM 808 C C . THR A 1 98 ? -11.375 -14.281 -8.477 1 98.81 98 THR A C 1
ATOM 810 O O . THR A 1 98 ? -12.453 -14.109 -7.91 1 98.81 98 THR A O 1
ATOM 813 N N . ARG A 1 99 ? -11.109 -13.828 -9.703 1 98.44 99 ARG A N 1
ATOM 814 C CA . ARG A 1 99 ? -12.133 -13.102 -10.453 1 98.44 99 ARG A CA 1
ATOM 815 C C . ARG A 1 99 ? -13.359 -13.969 -10.68 1 98.44 99 ARG A C 1
ATOM 817 O O . ARG A 1 99 ? -14.492 -13.5 -10.523 1 98.44 99 ARG A O 1
ATOM 824 N N . ALA A 1 100 ? -13.141 -15.203 -11.07 1 98.31 100 ALA A N 1
ATOM 825 C CA . ALA A 1 100 ? -14.242 -16.141 -11.297 1 98.31 100 ALA A CA 1
ATOM 826 C C . ALA A 1 100 ? -15.047 -16.359 -10.016 1 98.31 100 ALA A C 1
ATOM 828 O O . ALA A 1 100 ? -16.281 -16.391 -10.047 1 98.31 100 ALA A O 1
ATOM 829 N N . PHE A 1 101 ? -14.367 -16.516 -8.953 1 98.56 101 PHE A N 1
ATOM 830 C CA . PHE A 1 101 ? -15 -16.719 -7.652 1 98.56 101 PHE A CA 1
ATOM 831 C C . PHE A 1 101 ? -15.859 -15.516 -7.281 1 98.56 101 PHE A C 1
ATOM 833 O O . PHE A 1 101 ? -17.016 -15.672 -6.883 1 98.56 101 PHE A O 1
ATOM 840 N N . LEU A 1 102 ? -15.297 -14.289 -7.426 1 98.38 102 LEU A N 1
ATOM 841 C CA . LEU A 1 102 ? -16 -13.07 -7.051 1 98.38 102 LEU A CA 1
ATOM 842 C C . LEU A 1 102 ? -17.203 -12.82 -7.969 1 98.38 102 LEU A C 1
ATOM 844 O O . LEU A 1 102 ? -18.203 -12.242 -7.547 1 98.38 102 LEU A O 1
ATOM 848 N N . ALA A 1 103 ? -17.094 -13.266 -9.195 1 97.31 103 ALA A N 1
ATOM 849 C CA . ALA A 1 103 ? -18.172 -13.086 -10.172 1 97.31 103 ALA A CA 1
ATOM 850 C C . ALA A 1 103 ? -19.422 -13.859 -9.758 1 97.31 103 ALA A C 1
ATOM 852 O O . ALA A 1 103 ? -20.531 -13.531 -10.188 1 97.31 103 ALA A O 1
ATOM 853 N N . ARG A 1 104 ? -19.266 -14.82 -8.898 1 97.19 104 ARG A N 1
ATOM 854 C CA . ARG A 1 104 ? -20.391 -15.648 -8.469 1 97.19 104 ARG A CA 1
ATOM 855 C C . ARG A 1 104 ? -21.094 -15.039 -7.258 1 97.19 104 ARG A C 1
ATOM 857 O O . ARG A 1 104 ? -21.984 -15.648 -6.688 1 97.19 104 ARG A O 1
ATOM 864 N N . SER A 1 105 ? -20.641 -13.875 -6.891 1 95.5 105 SER A N 1
ATOM 865 C CA . SER A 1 105 ? -21.234 -13.125 -5.789 1 95.5 105 SER A CA 1
ATOM 866 C C . SER A 1 105 ? -21.297 -13.961 -4.516 1 95.5 105 SER A C 1
ATOM 868 O O . SER A 1 105 ? -22.375 -14.125 -3.92 1 95.5 105 SER A O 1
ATOM 870 N N . PRO A 1 106 ? -20.188 -14.461 -4.098 1 97.12 106 PRO A N 1
ATOM 871 C CA . PRO A 1 106 ? -20.156 -15.273 -2.885 1 97.12 106 PRO A CA 1
ATOM 872 C C . PRO A 1 106 ? -20.609 -14.516 -1.646 1 97.12 106 PRO A C 1
ATOM 874 O O . PRO A 1 106 ? -20.625 -13.281 -1.643 1 97.12 106 PRO A O 1
ATOM 877 N N . ASP A 1 107 ? -21.016 -15.312 -0.607 1 97.5 107 ASP A N 1
ATOM 878 C CA . ASP A 1 107 ? -21.297 -14.734 0.703 1 97.5 107 ASP A CA 1
ATOM 879 C C . ASP A 1 107 ? -20.016 -14.312 1.411 1 97.5 107 ASP A C 1
ATOM 881 O O . ASP A 1 107 ? -19.297 -15.156 1.967 1 97.5 107 ASP A O 1
ATOM 885 N N . LEU A 1 108 ? -19.734 -13.062 1.473 1 97 108 LEU A N 1
ATOM 886 C CA . LEU A 1 108 ? -18.469 -12.547 2.002 1 97 108 LEU A CA 1
ATOM 887 C C . LEU A 1 108 ? -18.5 -12.492 3.525 1 97 108 LEU A C 1
ATOM 889 O O . LEU A 1 108 ? -17.484 -12.273 4.168 1 97 108 LEU A O 1
ATOM 893 N N . SER A 1 109 ? -19.641 -12.703 4.086 1 96.25 109 SER A N 1
ATOM 894 C CA . SER A 1 109 ? -19.75 -12.672 5.539 1 96.25 109 SER A CA 1
ATOM 895 C C . SER A 1 109 ? -19.391 -14.023 6.152 1 96.25 109 SER A C 1
ATOM 897 O O . SER A 1 109 ? -19.25 -14.141 7.367 1 96.25 109 SER A O 1
ATOM 899 N N . ARG A 1 110 ? -19.25 -15.047 5.395 1 95.31 110 ARG A N 1
ATOM 900 C CA . ARG A 1 110 ? -18.953 -16.375 5.922 1 95.31 110 ARG A CA 1
ATOM 901 C C . ARG A 1 110 ? -17.641 -16.359 6.695 1 95.31 110 ARG A C 1
ATOM 903 O O . ARG A 1 110 ? -16.688 -15.688 6.305 1 95.31 110 ARG A O 1
ATOM 910 N N . PRO A 1 111 ? -17.547 -17.125 7.746 1 93.94 111 PRO A N 1
ATOM 911 C CA . PRO A 1 111 ? -16.312 -17.172 8.547 1 93.94 111 PRO A CA 1
ATOM 912 C C . PRO A 1 111 ? -15.219 -18.016 7.891 1 93.94 111 PRO A C 1
ATOM 914 O O . PRO A 1 111 ? -15.508 -19.016 7.23 1 93.94 111 PRO A O 1
ATOM 917 N N . VAL A 1 112 ? -14 -17.562 8.047 1 93.12 112 VAL A N 1
ATOM 918 C CA . VAL A 1 112 ? -12.805 -18.266 7.602 1 93.12 112 VAL A CA 1
ATOM 919 C C . VAL A 1 112 ? -11.844 -18.453 8.773 1 93.12 112 VAL A C 1
ATOM 921 O O . VAL A 1 112 ? -11.453 -17.484 9.422 1 93.12 112 VAL A O 1
ATOM 924 N N . LYS A 1 113 ? -11.445 -19.672 9.047 1 89.06 113 LYS A N 1
ATOM 925 C CA . LYS A 1 113 ? -10.438 -19.969 10.055 1 89.06 113 LYS A CA 1
ATOM 926 C C . LYS A 1 113 ? -9.031 -19.766 9.5 1 89.06 113 LYS A C 1
ATOM 928 O O . LYS A 1 113 ? -8.688 -20.328 8.453 1 89.06 113 LYS A O 1
ATOM 933 N N . LEU A 1 114 ? -8.242 -19.016 10.148 1 84.5 114 LEU A N 1
ATOM 934 C CA . LEU A 1 114 ? -6.934 -18.625 9.625 1 84.5 114 LEU A CA 1
ATOM 935 C C . LEU A 1 114 ? -5.93 -19.766 9.773 1 84.5 114 LEU A C 1
ATOM 937 O O . LEU A 1 114 ? -5.047 -19.938 8.93 1 84.5 114 LEU A O 1
ATOM 941 N N . VAL A 1 115 ? -5.973 -20.359 10.961 1 76.62 115 VAL A N 1
ATOM 942 C CA . VAL A 1 115 ? -5.18 -21.562 11.18 1 76.62 115 VAL A CA 1
ATOM 943 C C . VAL A 1 115 ? -6.098 -22.781 11.289 1 76.62 115 VAL A C 1
ATOM 945 O O . VAL A 1 115 ? -6.801 -22.953 12.289 1 76.62 115 VAL A O 1
ATOM 948 N N . GLN A 1 116 ? -6.031 -23.562 10.266 1 69.62 116 GLN A N 1
ATOM 949 C CA . GLN A 1 116 ? -7.031 -24.609 10.102 1 69.62 116 GLN A CA 1
ATOM 950 C C . GLN A 1 116 ? -6.93 -25.641 11.219 1 69.62 116 GLN A C 1
ATOM 952 O O . GLN A 1 116 ? -7.949 -26.141 11.711 1 69.62 116 GLN A O 1
ATOM 957 N N . ASP A 1 117 ? -5.766 -25.859 11.617 1 66.88 117 ASP A N 1
ATOM 958 C CA . ASP A 1 117 ? -5.602 -26.969 12.562 1 66.88 117 ASP A CA 1
ATOM 959 C C . ASP A 1 117 ? -5.547 -26.453 14 1 66.88 117 ASP A C 1
ATOM 961 O O . ASP A 1 117 ? -5.309 -27.219 14.93 1 66.88 117 ASP A O 1
ATOM 965 N N . ASP A 1 118 ? -5.801 -25.188 14.172 1 64 118 ASP A N 1
ATOM 966 C CA . ASP A 1 118 ? -5.785 -24.594 15.508 1 64 118 ASP A CA 1
ATOM 967 C C . ASP A 1 118 ? -7.184 -24.141 15.922 1 64 118 ASP A C 1
ATOM 969 O O . ASP A 1 118 ? -7.699 -23.141 15.414 1 64 118 ASP A O 1
ATOM 973 N N . PRO A 1 119 ? -7.754 -25 16.75 1 64 119 PRO A N 1
ATOM 974 C CA . PRO A 1 119 ? -9.102 -24.641 17.188 1 64 119 PRO A CA 1
ATOM 975 C C . PRO A 1 119 ? -9.172 -23.234 17.797 1 64 119 PRO A C 1
ATOM 977 O O . PRO A 1 119 ? -10.234 -22.609 17.781 1 64 119 PRO A O 1
ATOM 980 N N . ALA A 1 120 ? -8.078 -22.766 18.281 1 64.5 120 ALA A N 1
ATOM 981 C CA . ALA A 1 120 ? -8.039 -21.469 18.938 1 64.5 120 ALA A CA 1
ATOM 982 C C . ALA A 1 120 ? -7.711 -20.359 17.922 1 64.5 120 ALA A C 1
ATOM 984 O O . ALA A 1 120 ? -7.555 -19.203 18.297 1 64.5 120 ALA A O 1
ATOM 985 N N . SER A 1 121 ? -7.824 -20.875 16.719 1 68.88 121 SER A N 1
ATOM 986 C CA . SER A 1 121 ? -7.434 -19.922 15.664 1 68.88 121 SER A CA 1
ATOM 987 C C . SER A 1 121 ? -8.445 -18.797 15.547 1 68.88 121 SER A C 1
ATOM 989 O O . SER A 1 121 ? -9.648 -19 15.703 1 68.88 121 SER A O 1
ATOM 991 N N . ASP A 1 122 ? -7.941 -17.641 15.305 1 75.19 122 ASP A N 1
ATOM 992 C CA . ASP A 1 122 ? -8.805 -16.5 1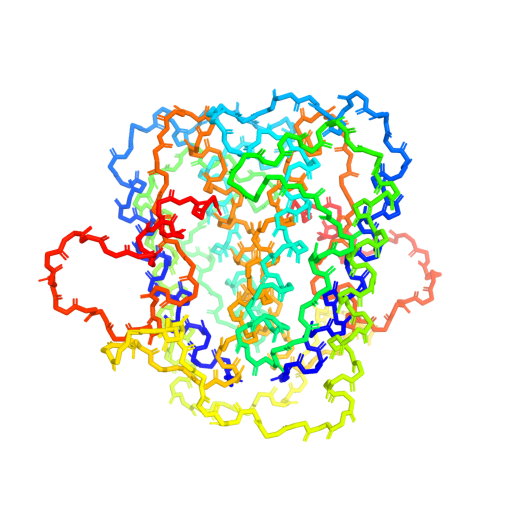5.008 1 75.19 122 ASP A CA 1
ATOM 993 C C . ASP A 1 122 ? -9.625 -16.75 13.742 1 75.19 122 ASP A C 1
ATOM 995 O O . ASP A 1 122 ? -9.188 -17.469 12.844 1 75.19 122 ASP A O 1
ATOM 999 N N . THR A 1 123 ? -10.828 -16.328 13.859 1 87.94 123 THR A N 1
ATOM 1000 C CA . THR A 1 123 ? -11.734 -16.391 12.719 1 87.94 123 THR A CA 1
ATOM 1001 C C . THR A 1 123 ? -12.047 -14.992 12.203 1 87.94 123 THR A C 1
ATOM 1003 O O . THR A 1 123 ? -12.273 -14.07 12.992 1 87.94 123 THR A O 1
ATOM 1006 N N . VAL A 1 124 ? -11.922 -14.883 10.859 1 91.88 124 VAL A N 1
ATOM 1007 C CA . VAL A 1 124 ? -12.312 -13.641 10.211 1 91.88 124 VAL A CA 1
ATOM 1008 C C . VAL A 1 124 ? -13.375 -13.93 9.148 1 91.88 124 VAL A C 1
ATOM 1010 O O . VAL A 1 124 ? -13.617 -15.086 8.797 1 91.88 124 VAL A O 1
ATOM 1013 N N . THR A 1 125 ? -14.055 -12.867 8.758 1 94.56 125 THR A N 1
ATOM 1014 C CA . THR A 1 125 ? -14.961 -13.062 7.629 1 94.56 125 THR A CA 1
ATOM 1015 C C . THR A 1 125 ? -14.18 -13.164 6.32 1 94.56 125 THR A C 1
ATOM 1017 O O . THR A 1 125 ? -13.039 -12.711 6.234 1 94.56 125 THR A O 1
ATOM 1020 N N . LEU A 1 126 ? -14.766 -13.734 5.289 1 96.94 126 LEU A N 1
ATOM 1021 C CA . LEU A 1 126 ? -14.156 -13.758 3.961 1 96.94 126 LEU A CA 1
ATOM 1022 C C . LEU A 1 126 ? -13.898 -12.344 3.453 1 96.94 126 LEU A C 1
ATOM 1024 O O . LEU A 1 126 ? -12.898 -12.094 2.783 1 96.94 126 LEU A O 1
ATOM 1028 N N . ASP A 1 127 ? -14.805 -11.414 3.775 1 97 127 ASP A N 1
ATOM 1029 C CA . ASP A 1 127 ? -14.609 -10.008 3.436 1 97 127 ASP A CA 1
ATOM 1030 C C . ASP A 1 127 ? -13.305 -9.477 4.027 1 97 127 ASP A C 1
ATOM 1032 O O . ASP A 1 127 ? -12.469 -8.922 3.311 1 97 127 ASP A O 1
ATOM 1036 N N . GLN A 1 128 ? -13.125 -9.719 5.246 1 95.56 128 GLN A N 1
ATOM 1037 C CA . GLN A 1 128 ? -11.93 -9.258 5.941 1 95.56 128 GLN A CA 1
ATOM 1038 C C . GLN A 1 128 ? -10.672 -9.898 5.359 1 95.56 128 GLN A C 1
ATOM 1040 O O . GLN A 1 128 ? -9.648 -9.234 5.207 1 95.56 128 GLN A O 1
ATOM 1045 N N . LEU A 1 129 ? -10.75 -11.156 5.055 1 96.19 129 LEU A N 1
ATOM 1046 C CA . LEU A 1 129 ? -9.609 -11.867 4.484 1 96.19 129 LEU A CA 1
ATOM 1047 C C . LEU A 1 129 ? -9.234 -11.297 3.123 1 96.19 129 LEU A C 1
ATOM 1049 O O . LEU A 1 129 ? -8.055 -11.094 2.83 1 96.19 129 LEU A O 1
ATOM 1053 N N . LEU A 1 130 ? -10.25 -11.047 2.318 1 98.06 130 LEU A N 1
ATOM 1054 C CA . LEU A 1 130 ? -10 -10.492 0.992 1 98.06 130 LEU A CA 1
ATOM 1055 C C . LEU A 1 130 ? -9.398 -9.094 1.094 1 98.06 130 LEU A C 1
ATOM 1057 O O . LEU A 1 130 ? -8.484 -8.75 0.34 1 98.06 130 LEU A O 1
ATOM 1061 N N . TRP A 1 131 ? -9.812 -8.305 1.995 1 97.56 131 TRP A N 1
ATOM 1062 C CA . TRP A 1 131 ? -9.25 -6.973 2.197 1 97.56 131 TRP A CA 1
ATOM 1063 C C . TRP A 1 131 ? -7.816 -7.059 2.701 1 97.56 131 TRP A C 1
ATOM 1065 O O . TRP A 1 131 ? -6.977 -6.223 2.352 1 97.56 131 TRP A O 1
ATOM 1075 N N . HIS A 1 132 ? -7.547 -8.055 3.506 1 96.75 132 HIS A N 1
ATOM 1076 C CA . HIS A 1 132 ? -6.168 -8.305 3.91 1 96.75 132 HIS A CA 1
ATOM 1077 C C . HIS A 1 132 ? -5.277 -8.562 2.701 1 96.75 132 HIS A C 1
ATOM 1079 O O . HIS A 1 132 ? -4.227 -7.938 2.551 1 96.75 132 HIS A O 1
ATOM 1085 N N . VAL A 1 133 ? -5.715 -9.414 1.882 1 98.06 133 VAL A N 1
ATOM 1086 C CA . VAL A 1 133 ? -4.945 -9.805 0.708 1 98.06 133 VAL A CA 1
ATOM 1087 C C . VAL A 1 133 ? -4.773 -8.609 -0.224 1 98.06 133 VAL A C 1
ATOM 1089 O O . VAL A 1 133 ? -3.672 -8.352 -0.715 1 98.06 133 VAL A O 1
ATOM 1092 N N . MET A 1 134 ? -5.859 -7.879 -0.441 1 98.5 134 MET A N 1
ATOM 1093 C CA . MET A 1 134 ? -5.816 -6.73 -1.34 1 98.5 134 MET A CA 1
ATOM 1094 C C . MET A 1 134 ? -4.93 -5.629 -0.774 1 98.5 134 MET A C 1
ATOM 1096 O O . MET A 1 134 ? -4.133 -5.035 -1.502 1 98.5 134 MET A O 1
ATOM 1100 N N . THR A 1 135 ? -5.039 -5.355 0.52 1 98.19 135 THR A N 1
ATOM 1101 C CA . THR A 1 135 ? -4.188 -4.359 1.162 1 98.19 135 THR A CA 1
ATOM 1102 C C . THR A 1 135 ? -2.721 -4.781 1.098 1 98.19 135 THR A C 1
ATOM 1104 O O . THR A 1 135 ? -1.844 -3.955 0.837 1 98.19 135 THR A O 1
ATOM 1107 N N . HIS A 1 136 ? -2.473 -6.043 1.288 1 98.06 136 HIS A N 1
ATOM 1108 C CA . HIS A 1 136 ? -1.131 -6.605 1.191 1 98.06 136 HIS A CA 1
ATOM 1109 C C . HIS A 1 136 ? -0.534 -6.375 -0.193 1 98.06 136 HIS A C 1
ATOM 1111 O O . HIS A 1 136 ? 0.632 -5.996 -0.314 1 98.06 136 HIS A O 1
ATOM 1117 N N . GLU A 1 137 ? -1.325 -6.629 -1.175 1 98.44 137 GLU A N 1
ATOM 1118 C CA . GLU A 1 137 ? -0.847 -6.387 -2.533 1 98.44 137 GLU A CA 1
ATOM 1119 C C . GLU A 1 137 ? -0.484 -4.918 -2.74 1 98.44 137 GLU A C 1
ATOM 1121 O O . GLU A 1 137 ? 0.553 -4.605 -3.328 1 98.44 137 GLU A O 1
ATOM 1126 N N . VAL A 1 138 ? -1.344 -4.027 -2.266 1 98.31 138 VAL A N 1
ATOM 1127 C CA . VAL A 1 138 ? -1.057 -2.604 -2.4 1 98.31 138 VAL A CA 1
ATOM 1128 C C . VAL A 1 138 ? 0.287 -2.283 -1.751 1 98.31 138 VAL A C 1
ATOM 1130 O O . VAL A 1 138 ? 1.111 -1.573 -2.332 1 98.31 138 VAL A O 1
ATOM 1133 N N . ARG A 1 139 ? 0.529 -2.82 -0.609 1 98 139 ARG A N 1
ATOM 1134 C CA . ARG A 1 139 ? 1.762 -2.553 0.124 1 98 139 ARG A CA 1
ATOM 1135 C C . ARG A 1 139 ? 2.98 -3.023 -0.662 1 98 139 ARG A C 1
ATOM 1137 O O . ARG A 1 139 ? 3.924 -2.258 -0.874 1 98 139 ARG A O 1
ATOM 1144 N N . HIS A 1 140 ? 2.951 -4.176 -1.103 1 97.75 140 HIS A N 1
ATOM 1145 C CA . HIS A 1 140 ? 4.152 -4.738 -1.709 1 97.75 140 HIS A CA 1
ATOM 1146 C C . HIS A 1 140 ? 4.355 -4.207 -3.123 1 97.75 140 HIS A C 1
ATOM 1148 O O . HIS A 1 140 ? 5.492 -4.035 -3.57 1 97.75 140 HIS A O 1
ATOM 1154 N N . THR A 1 141 ? 3.293 -3.879 -3.812 1 98.31 141 THR A N 1
ATOM 1155 C CA . THR A 1 141 ? 3.482 -3.26 -5.117 1 98.31 141 THR A CA 1
ATOM 1156 C C . THR A 1 141 ? 3.994 -1.83 -4.969 1 98.31 141 THR A C 1
ATOM 1158 O O . THR A 1 141 ? 4.711 -1.328 -5.84 1 98.31 141 THR A O 1
ATOM 1161 N N . ALA A 1 142 ? 3.652 -1.177 -3.896 1 97.94 142 ALA A N 1
ATOM 1162 C CA . ALA A 1 142 ? 4.23 0.135 -3.619 1 97.94 142 ALA A CA 1
ATOM 1163 C C . ALA A 1 142 ? 5.723 0.024 -3.322 1 97.94 142 ALA A C 1
ATOM 1165 O O . ALA A 1 142 ? 6.504 0.899 -3.701 1 97.94 142 ALA A O 1
ATOM 1166 N N . GLN A 1 143 ? 6.098 -0.977 -2.648 1 97.75 143 GLN A N 1
ATOM 1167 C CA . GLN A 1 143 ? 7.516 -1.228 -2.396 1 97.75 143 GLN A CA 1
ATOM 1168 C C . GLN A 1 143 ? 8.266 -1.502 -3.697 1 97.75 143 GLN A C 1
ATOM 1170 O O . GLN A 1 143 ? 9.367 -0.994 -3.902 1 97.75 143 GLN A O 1
ATOM 1175 N N . ILE A 1 144 ? 7.641 -2.252 -4.523 1 98.38 144 ILE A N 1
ATOM 1176 C CA . ILE A 1 144 ? 8.234 -2.523 -5.832 1 98.38 144 ILE A CA 1
ATOM 1177 C C . ILE A 1 144 ? 8.414 -1.215 -6.594 1 98.38 144 ILE A C 1
ATOM 1179 O O . ILE A 1 144 ? 9.469 -0.978 -7.188 1 98.38 144 ILE A O 1
ATOM 1183 N N . ALA A 1 145 ? 7.438 -0.349 -6.566 1 97.44 145 ALA A N 1
ATOM 1184 C CA . ALA A 1 145 ? 7.523 0.939 -7.25 1 97.44 145 ALA A CA 1
ATOM 1185 C C . ALA A 1 145 ? 8.688 1.767 -6.715 1 97.44 145 ALA A C 1
ATOM 1187 O O . ALA A 1 145 ? 9.398 2.42 -7.48 1 97.44 145 ALA A O 1
ATOM 1188 N N . LEU A 1 146 ? 8.891 1.708 -5.453 1 97.12 146 LEU A N 1
ATOM 1189 C CA . LEU A 1 146 ? 10 2.445 -4.855 1 97.12 146 LEU A CA 1
ATOM 1190 C C . LEU A 1 146 ? 11.336 1.882 -5.316 1 97.12 146 LEU A C 1
ATOM 1192 O O . LEU A 1 146 ? 12.266 2.639 -5.617 1 97.12 146 LEU A O 1
ATOM 1196 N N . LEU A 1 147 ? 11.469 0.61 -5.359 1 97.62 147 LEU A N 1
ATOM 1197 C CA . LEU A 1 147 ? 12.703 -0.019 -5.816 1 97.62 147 LEU A CA 1
ATOM 1198 C C . LEU A 1 147 ? 12.992 0.334 -7.27 1 97.62 147 LEU A C 1
ATOM 1200 O O . LEU A 1 147 ? 14.141 0.577 -7.641 1 97.62 147 LEU A O 1
ATOM 1204 N N . ILE A 1 148 ? 11.938 0.325 -8.055 1 97.44 148 ILE A N 1
ATOM 1205 C CA . ILE A 1 148 ? 12.07 0.728 -9.453 1 97.44 148 ILE A CA 1
ATOM 1206 C C . ILE A 1 148 ? 12.648 2.137 -9.531 1 97.44 148 ILE A C 1
ATOM 1208 O O . ILE A 1 148 ? 13.57 2.393 -10.312 1 97.44 148 ILE A O 1
ATOM 1212 N N . ARG A 1 149 ? 12.148 2.982 -8.727 1 95.81 149 ARG A N 1
ATOM 1213 C CA . ARG A 1 149 ? 12.648 4.355 -8.688 1 95.81 149 ARG A CA 1
ATOM 1214 C C . ARG A 1 149 ? 14.109 4.395 -8.258 1 95.81 149 ARG A C 1
ATOM 1216 O O . ARG A 1 149 ? 14.914 5.133 -8.828 1 95.81 149 ARG A O 1
ATOM 1223 N N . GLN A 1 150 ? 14.43 3.635 -7.328 1 95.75 150 GLN A N 1
ATOM 1224 C CA . GLN A 1 150 ? 15.781 3.621 -6.797 1 95.75 150 GLN A CA 1
ATOM 1225 C C . GLN A 1 150 ? 16.766 3.062 -7.816 1 95.75 150 GLN A C 1
ATOM 1227 O O . GLN A 1 150 ? 17.969 3.32 -7.734 1 95.75 150 GLN A O 1
ATOM 1232 N N . LEU A 1 151 ? 16.281 2.344 -8.727 1 96.44 151 LEU A N 1
ATOM 1233 C CA . LEU A 1 151 ? 17.094 1.808 -9.805 1 96.44 151 LEU A CA 1
ATOM 1234 C C . LEU A 1 151 ? 17.219 2.814 -10.945 1 96.44 151 LEU A C 1
ATOM 1236 O O . LEU A 1 151 ? 17.875 2.545 -11.953 1 96.44 151 LEU A O 1
ATOM 1240 N N . GLY A 1 152 ? 16.562 3.943 -10.812 1 94.31 152 GLY A N 1
ATOM 1241 C CA . GLY A 1 152 ? 16.703 5.02 -11.773 1 94.31 152 GLY A CA 1
ATOM 1242 C C . GLY A 1 152 ? 15.617 5.023 -12.836 1 94.31 152 GLY A C 1
ATOM 1243 O O . GLY A 1 152 ? 15.711 5.75 -13.828 1 94.31 152 GLY A O 1
ATOM 1244 N N . HIS A 1 153 ? 14.578 4.172 -12.656 1 95.81 153 HIS A N 1
ATOM 1245 C CA . HIS A 1 153 ? 13.469 4.121 -13.594 1 95.81 153 HIS A CA 1
ATOM 1246 C C . HIS A 1 153 ? 12.258 4.891 -13.07 1 95.81 153 HIS A C 1
ATOM 1248 O O . HIS A 1 153 ? 12.18 5.191 -11.875 1 95.81 153 HIS A O 1
ATOM 1254 N N . THR A 1 154 ? 11.336 5.277 -13.945 1 94.12 154 THR A N 1
ATOM 1255 C CA . THR A 1 154 ? 10.055 5.863 -13.562 1 94.12 154 THR A CA 1
ATOM 1256 C C . THR A 1 154 ? 8.969 4.797 -13.516 1 94.12 154 THR A C 1
ATOM 1258 O O . THR A 1 154 ? 8.578 4.25 -14.547 1 94.12 154 THR A O 1
ATOM 1261 N N . PRO A 1 155 ? 8.531 4.5 -12.328 1 95.12 155 PRO A N 1
ATOM 1262 C CA . PRO A 1 155 ? 7.5 3.463 -12.242 1 95.12 155 PRO A CA 1
ATOM 1263 C C . PRO A 1 155 ? 6.172 3.896 -12.859 1 95.12 155 PRO A C 1
ATOM 1265 O O . PRO A 1 155 ? 5.949 5.09 -13.07 1 95.12 155 PRO A O 1
ATOM 1268 N N . PRO A 1 156 ? 5.328 2.912 -13.195 1 94.25 156 PRO A N 1
ATOM 1269 C CA . PRO A 1 156 ? 3.996 3.273 -13.688 1 94.25 156 PRO A CA 1
ATOM 1270 C C . PRO A 1 156 ? 3.105 3.871 -12.602 1 94.25 156 PRO A C 1
ATOM 1272 O O . PRO A 1 156 ? 3.332 3.635 -11.406 1 94.25 156 PRO A O 1
ATOM 1275 N N . TRP A 1 157 ? 2.17 4.637 -13.055 1 90.56 157 TRP A N 1
ATOM 1276 C CA . TRP A 1 157 ? 1.192 5.242 -12.156 1 90.56 157 TRP A CA 1
ATOM 1277 C C . TRP A 1 157 ? 0.113 4.238 -11.766 1 90.56 157 TRP A C 1
ATOM 1279 O O . TRP A 1 157 ? -0.719 3.861 -12.594 1 90.56 157 TRP A O 1
ATOM 1289 N N . LEU A 1 158 ? 0.065 3.848 -10.438 1 93.5 158 LEU A N 1
ATOM 1290 C CA . LEU A 1 158 ? -0.793 2.736 -10.047 1 93.5 158 LEU A CA 1
ATOM 1291 C C . LEU A 1 158 ? -1.877 3.203 -9.078 1 93.5 158 LEU A C 1
ATOM 1293 O O . LEU A 1 158 ? -2.6 2.383 -8.508 1 93.5 158 LEU A O 1
ATOM 1297 N N . ASP A 1 159 ? -2.002 4.488 -8.961 1 90.69 159 ASP A N 1
ATOM 1298 C CA . ASP A 1 159 ? -2.945 5.023 -7.988 1 90.69 159 ASP A CA 1
ATOM 1299 C C . ASP A 1 159 ? -4.387 4.691 -8.375 1 90.69 159 ASP A C 1
ATOM 1301 O O . ASP A 1 159 ? -4.707 4.594 -9.562 1 90.69 159 ASP A O 1
ATOM 1305 N N . TYR A 1 160 ? -5.238 4.668 -7.43 1 91.62 160 TYR A N 1
ATOM 1306 C CA . TYR A 1 160 ? -6.629 4.254 -7.555 1 91.62 160 TYR A CA 1
ATOM 1307 C C . TYR A 1 160 ? -7.387 5.168 -8.516 1 91.62 160 TYR A C 1
ATOM 1309 O O . TYR A 1 160 ? -8.117 4.691 -9.391 1 91.62 160 TYR A O 1
ATOM 1317 N N . LEU A 1 161 ? -7.211 6.477 -8.453 1 85.25 161 LEU A N 1
ATOM 1318 C CA . LEU A 1 161 ? -8.008 7.414 -9.242 1 85.25 161 LEU A CA 1
ATOM 1319 C C . LEU A 1 161 ? -7.668 7.297 -10.727 1 85.25 161 LEU A C 1
ATOM 1321 O O . LEU A 1 161 ? -8.477 7.664 -11.578 1 85.25 161 LEU A O 1
ATOM 1325 N N . ARG A 1 162 ? -6.492 6.848 -11.023 1 80.5 162 ARG A N 1
ATOM 1326 C CA . ARG A 1 162 ? -6.125 6.613 -12.414 1 80.5 162 ARG A CA 1
ATOM 1327 C C . ARG A 1 162 ? -7.059 5.594 -13.062 1 80.5 162 ARG A C 1
ATOM 1329 O O . ARG A 1 162 ? -7.324 5.66 -14.266 1 80.5 162 ARG A O 1
ATOM 1336 N N . PHE A 1 163 ? -7.512 4.738 -12.32 1 79.5 163 PHE A N 1
ATOM 1337 C CA . PHE A 1 163 ? -8.258 3.602 -12.852 1 79.5 163 PHE A CA 1
ATOM 1338 C C . PHE A 1 163 ? -9.758 3.803 -12.672 1 79.5 163 PHE A C 1
ATOM 1340 O O . PHE A 1 163 ? -10.555 3.074 -13.258 1 79.5 163 PHE A O 1
ATOM 1347 N N . MET A 1 164 ? -10.07 4.699 -11.844 1 76.69 164 MET A N 1
ATOM 1348 C CA . MET A 1 164 ? -11.5 4.938 -11.625 1 76.69 164 MET A CA 1
ATOM 1349 C C . MET A 1 164 ? -12.008 6.066 -12.516 1 76.69 164 MET A C 1
ATOM 1351 O O . MET A 1 164 ? -13.211 6.188 -12.742 1 76.69 164 MET A O 1
ATOM 1355 N N . ARG A 1 165 ? -11.07 6.984 -12.859 1 64.12 165 ARG A N 1
ATOM 1356 C CA . ARG A 1 165 ? -11.492 8.094 -13.703 1 64.12 165 ARG A CA 1
ATOM 1357 C C . ARG A 1 165 ? -11.688 7.648 -15.148 1 64.12 165 ARG A C 1
ATOM 1359 O O . ARG A 1 165 ? -10.969 6.77 -15.633 1 64.12 165 ARG A O 1
ATOM 1366 N N . PRO A 1 166 ? -12.836 8.055 -15.594 1 51.44 166 PRO A N 1
ATOM 1367 C CA . PRO A 1 166 ? -12.945 7.832 -17.031 1 51.44 166 PRO A CA 1
ATOM 1368 C C . PRO A 1 166 ? -11.766 8.406 -17.812 1 51.44 166 PRO A C 1
ATOM 1370 O O . PRO A 1 166 ? -11.203 9.43 -17.422 1 51.44 166 PRO A O 1
ATOM 1373 N N . GLN A 1 167 ? -10.797 7.594 -18.219 1 46.22 167 GLN A N 1
ATOM 1374 C CA . GLN A 1 167 ? -9.641 8.07 -18.969 1 46.22 167 GLN A CA 1
ATOM 1375 C C . GLN A 1 167 ? -10.031 9.18 -19.938 1 46.22 167 GLN A C 1
ATOM 1377 O O . GLN A 1 167 ? -11 9.047 -20.688 1 46.22 167 GLN A O 1
ATOM 1382 N N . PRO A 1 168 ? -9.578 10.359 -19.5 1 41.12 168 PRO A N 1
ATOM 1383 C CA . PRO A 1 168 ? -9.875 11.391 -20.5 1 41.12 168 PRO A CA 1
ATOM 1384 C C . PRO A 1 168 ? -9.414 11 -21.906 1 41.12 168 PRO A C 1
ATOM 1386 O O . PRO A 1 168 ? -8.477 10.219 -22.047 1 41.12 168 PRO A O 1
ATOM 1389 N N . VAL A 1 169 ? -10.258 11.078 -22.859 1 35.38 169 VAL A N 1
ATOM 1390 C CA . VAL A 1 169 ? -9.727 11.203 -24.219 1 35.38 169 VAL A CA 1
ATOM 1391 C C . VAL A 1 169 ? -8.531 12.148 -24.219 1 35.38 169 VAL A C 1
ATOM 1393 O O . VAL A 1 169 ? -8.5 13.117 -23.453 1 35.38 169 VAL A O 1
ATOM 1396 N N . PRO A 1 170 ? -7.324 11.68 -24.719 1 33.97 170 PRO A N 1
ATOM 1397 C CA . PRO A 1 170 ? -6.105 12.484 -24.734 1 33.97 170 PRO A CA 1
ATOM 1398 C C . PRO A 1 170 ? -6.391 13.977 -24.938 1 33.97 170 PRO A C 1
ATOM 1400 O O . PRO A 1 170 ? -6.797 14.383 -26.031 1 33.97 170 PRO A O 1
ATOM 1403 N N . VAL A 1 171 ? -7.215 14.625 -24.188 1 32.06 171 VAL A N 1
ATOM 1404 C CA . VAL A 1 171 ? -7.117 16.031 -24.547 1 32.06 171 VAL A CA 1
ATOM 1405 C C . VAL A 1 171 ? -5.715 16.547 -24.219 1 32.06 171 VAL A C 1
ATOM 1407 O O . VAL A 1 171 ? -5.012 15.977 -23.391 1 32.06 171 VAL A O 1
ATOM 1410 N N . ALA A 1 172 ? -5.207 17.703 -24.906 1 31.12 172 ALA A N 1
ATOM 1411 C CA . ALA A 1 172 ? -3.922 18.391 -24.875 1 31.12 172 ALA A CA 1
ATOM 1412 C C . ALA A 1 172 ? -3.453 18.609 -23.438 1 31.12 172 ALA A C 1
ATOM 1414 O O . ALA A 1 172 ? -4.262 18.875 -22.547 1 31.12 172 ALA A O 1
ATOM 1415 N N . ALA A 1 173 ? -2.141 18.344 -23.047 1 34.56 173 ALA A N 1
ATOM 1416 C CA . ALA A 1 173 ? -1.19 18.141 -21.953 1 34.56 173 ALA A CA 1
ATOM 1417 C C . ALA A 1 173 ? -1.355 19.203 -20.875 1 34.56 173 ALA A C 1
ATOM 1419 O O . ALA A 1 173 ? -0.514 19.328 -19.984 1 34.56 173 ALA A O 1
ATOM 1420 N N . GLY A 1 174 ? -2.242 20.141 -20.828 1 29.58 174 GLY A N 1
ATOM 1421 C CA . GLY A 1 174 ? -1.837 21.312 -20.062 1 29.58 174 GLY A CA 1
ATOM 1422 C C . GLY A 1 174 ? -2.096 21.156 -18.578 1 29.58 174 GLY A C 1
ATOM 1423 O O . GLY A 1 174 ? -1.74 22.031 -17.781 1 29.58 174 GLY A O 1
ATOM 1424 N N . GLY A 1 175 ? -3.271 20.625 -17.922 1 30.59 175 GLY A N 1
ATOM 1425 C CA . GLY A 1 175 ? -3.777 21.141 -16.656 1 30.59 175 GLY A CA 1
ATOM 1426 C C . GLY A 1 175 ? -3.188 20.438 -15.445 1 30.59 175 GLY A C 1
ATOM 1427 O O . GLY A 1 175 ? -2.355 19.531 -15.594 1 30.59 175 GLY A O 1
ATOM 1428 N N . ALA A 1 176 ? -3.672 20.797 -14.008 1 36.59 176 ALA A N 1
ATOM 1429 C CA . ALA A 1 176 ? -3.301 20.531 -12.617 1 36.59 176 ALA A CA 1
ATOM 1430 C C . ALA A 1 176 ? -3.217 19.031 -12.344 1 36.59 176 ALA A C 1
ATOM 1432 O O . ALA A 1 176 ? -2.379 18.594 -11.555 1 36.59 176 ALA A O 1
ATOM 1433 N N . LEU A 1 177 ? -4.117 18.281 -12.781 1 39.84 177 LEU A N 1
ATOM 1434 C CA . LEU A 1 177 ? -4.156 16.844 -12.531 1 39.84 177 LEU A CA 1
ATOM 1435 C C . LEU A 1 177 ? -2.891 16.172 -13.047 1 39.84 177 LEU A C 1
ATOM 1437 O O . LEU A 1 177 ? -2.523 15.094 -12.578 1 39.84 177 LEU A O 1
ATOM 1441 N N . GLU A 1 178 ? -2.363 16.656 -14.039 1 39.38 178 GLU A N 1
ATOM 1442 C CA . GLU A 1 178 ? -1.11 16.141 -14.578 1 39.38 178 GLU A CA 1
ATOM 1443 C C . GLU A 1 178 ? 0.035 16.312 -13.586 1 39.38 178 GLU A C 1
ATOM 1445 O O . GLU A 1 178 ? 0.931 15.477 -13.508 1 39.38 178 GLU A O 1
ATOM 1450 N N . ALA A 1 179 ? -0.068 17.359 -12.875 1 40.59 179 ALA A N 1
ATOM 1451 C CA . ALA A 1 179 ? 0.989 17.578 -11.891 1 40.59 179 ALA A CA 1
ATOM 1452 C C . ALA A 1 179 ? 0.959 16.5 -10.805 1 40.59 179 ALA A C 1
ATOM 1454 O O . ALA A 1 179 ? 2.008 16.094 -10.312 1 40.59 179 ALA A O 1
ATOM 1455 N N . GLU A 1 180 ? -0.314 16.141 -10.398 1 42.56 180 GLU A N 1
ATOM 1456 C CA . GLU A 1 180 ? -0.384 15.047 -9.43 1 42.56 180 GLU A CA 1
ATOM 1457 C C . GLU A 1 180 ? 0.133 13.742 -10.031 1 42.56 180 GLU A C 1
ATOM 1459 O O . GLU A 1 180 ? 0.71 12.914 -9.32 1 42.56 180 GLU A O 1
ATOM 1464 N N . ALA A 1 181 ? -0.236 13.477 -11.234 1 43.59 181 ALA A N 1
ATOM 1465 C CA . ALA A 1 181 ? 0.193 12.312 -12.016 1 43.59 181 ALA A CA 1
ATOM 1466 C C . ALA A 1 181 ? 1.714 12.188 -12.016 1 43.59 181 ALA A C 1
ATOM 1468 O O . ALA A 1 181 ? 2.25 11.086 -11.914 1 43.59 181 ALA A O 1
ATOM 1469 N N . GLU A 1 182 ? 2.354 13.227 -12.484 1 40.72 182 GLU A N 1
ATOM 1470 C CA . GLU A 1 182 ? 3.809 13.156 -12.57 1 40.72 182 GLU A CA 1
ATOM 1471 C C . GLU A 1 182 ? 4.426 12.859 -11.203 1 40.72 182 GLU A C 1
ATOM 1473 O O . GLU A 1 182 ? 5.512 12.281 -11.117 1 40.72 182 GLU A O 1
ATOM 1478 N N . ASP A 1 183 ? 3.869 13.453 -10.078 1 40.66 183 ASP A N 1
ATOM 1479 C CA . ASP A 1 183 ? 4.527 13.484 -8.773 1 40.66 183 ASP A CA 1
ATOM 1480 C C . ASP A 1 183 ? 4.09 12.312 -7.906 1 40.66 183 ASP A C 1
ATOM 1482 O O . ASP A 1 183 ? 4.379 12.281 -6.707 1 40.66 183 ASP A O 1
ATOM 1486 N N . ASP A 1 184 ? 3.045 11.727 -8.289 1 39.94 184 ASP A N 1
ATOM 1487 C CA . ASP A 1 184 ? 2.611 10.719 -7.328 1 39.94 184 ASP A CA 1
ATOM 1488 C C . ASP A 1 184 ? 3.645 9.602 -7.203 1 39.94 184 ASP A C 1
ATOM 1490 O O . ASP A 1 184 ? 3.836 8.812 -8.133 1 39.94 184 ASP A O 1
ATOM 1494 N N . LEU A 1 185 ? 4.707 9.789 -6.555 1 37.06 185 LEU A N 1
ATOM 1495 C CA . LEU A 1 185 ? 5.5 8.68 -6.031 1 37.06 185 LEU A CA 1
ATOM 1496 C C . LEU A 1 185 ? 4.605 7.523 -5.613 1 37.06 185 LEU A C 1
ATOM 1498 O O . LEU A 1 185 ? 3.549 7.73 -5.012 1 37.06 185 LEU A O 1
ATOM 1502 N N . MET B 1 1 ? -16.469 -4.59 4.539 1 91.88 1 MET B N 1
ATOM 1503 C CA . MET B 1 1 ? -15.57 -3.479 4.859 1 91.88 1 MET B CA 1
ATOM 1504 C C . MET B 1 1 ? -16.094 -2.176 4.258 1 91.88 1 MET B C 1
ATOM 1506 O O . MET B 1 1 ? -16.547 -2.152 3.113 1 91.88 1 MET B O 1
ATOM 1510 N N . ASN B 1 2 ? -16.062 -1.171 5.129 1 94.19 2 ASN B N 1
ATOM 1511 C CA . ASN B 1 2 ? -16.438 0.153 4.645 1 94.19 2 ASN B CA 1
ATOM 1512 C C . ASN B 1 2 ? -15.391 1.2 4.996 1 94.19 2 ASN B C 1
ATOM 1514 O O . ASN B 1 2 ? -14.367 0.88 5.605 1 94.19 2 ASN B O 1
ATOM 1518 N N . VAL B 1 3 ? -15.602 2.416 4.555 1 97.69 3 VAL B N 1
ATOM 1519 C CA . VAL B 1 3 ? -14.648 3.508 4.688 1 97.69 3 VA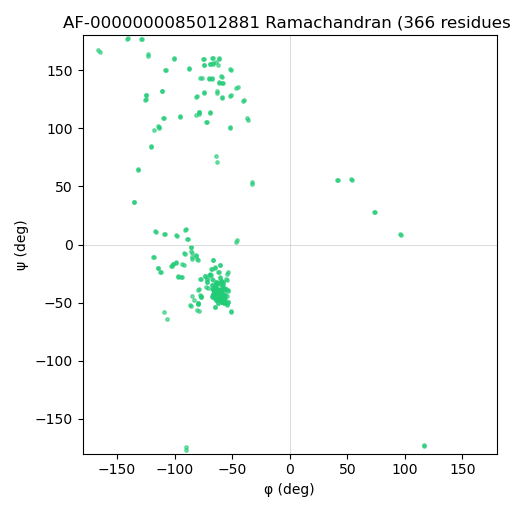L B CA 1
ATOM 1520 C C . VAL B 1 3 ? -14.289 3.705 6.16 1 97.69 3 VAL B C 1
ATOM 1522 O O . VAL B 1 3 ? -13.117 3.83 6.512 1 97.69 3 VAL B O 1
ATOM 1525 N N . ARG B 1 4 ? -15.305 3.729 7 1 96.62 4 ARG B N 1
ATOM 1526 C CA . ARG B 1 4 ? -15.078 3.98 8.422 1 96.62 4 ARG B CA 1
ATOM 1527 C C . ARG B 1 4 ? -14.195 2.904 9.031 1 96.62 4 ARG B C 1
ATOM 1529 O O . ARG B 1 4 ? -13.258 3.211 9.773 1 96.62 4 ARG B O 1
ATOM 1536 N N . GLU B 1 5 ? -14.484 1.66 8.742 1 95.06 5 GLU B N 1
ATOM 1537 C CA . GLU B 1 5 ? -13.727 0.536 9.273 1 95.06 5 GLU B CA 1
ATOM 1538 C C . GLU B 1 5 ? -12.281 0.56 8.773 1 95.06 5 GLU B C 1
ATOM 1540 O O . GLU B 1 5 ? -11.344 0.365 9.547 1 95.06 5 GLU B O 1
ATOM 1545 N N . TYR B 1 6 ? -12.117 0.744 7.508 1 97.38 6 TYR B N 1
ATOM 1546 C CA . TYR B 1 6 ? -10.781 0.75 6.926 1 97.38 6 TYR B CA 1
ATOM 1547 C C . TYR B 1 6 ? -9.969 1.938 7.438 1 97.38 6 TYR B C 1
ATOM 1549 O O . TYR B 1 6 ? -8.766 1.816 7.688 1 97.38 6 TYR B O 1
ATOM 1557 N N . TYR B 1 7 ? -10.617 3.115 7.598 1 98.06 7 TYR B N 1
ATOM 1558 C CA . TYR B 1 7 ? -9.93 4.289 8.133 1 98.06 7 TYR B CA 1
ATOM 1559 C C . TYR B 1 7 ? -9.484 4.055 9.57 1 98.06 7 TYR B C 1
ATOM 1561 O O . TYR B 1 7 ? -8.43 4.535 9.984 1 98.06 7 TYR B O 1
ATOM 1569 N N . ALA B 1 8 ? -10.359 3.342 10.336 1 96.62 8 ALA B N 1
ATOM 1570 C CA . ALA B 1 8 ? -9.984 3.01 11.703 1 96.62 8 ALA B CA 1
ATOM 1571 C C . ALA B 1 8 ? -8.719 2.152 11.734 1 96.62 8 ALA B C 1
ATOM 1573 O O . ALA B 1 8 ? -7.816 2.395 12.539 1 96.62 8 ALA B O 1
ATOM 1574 N N . TYR B 1 9 ? -8.633 1.159 10.891 1 96.44 9 TYR B N 1
ATOM 1575 C CA . TYR B 1 9 ? -7.422 0.366 10.719 1 96.44 9 TYR B CA 1
ATOM 1576 C C . TYR B 1 9 ? -6.227 1.257 10.406 1 96.44 9 TYR B C 1
ATOM 1578 O O . TYR B 1 9 ? -5.191 1.174 11.062 1 96.44 9 TYR B O 1
ATOM 1586 N N . LEU B 1 10 ? -6.359 2.115 9.422 1 97.88 10 LEU B N 1
ATOM 1587 C CA . LEU B 1 10 ? -5.246 2.951 8.992 1 97.88 10 LEU B CA 1
ATOM 1588 C C . LEU B 1 10 ? -4.812 3.9 10.109 1 97.88 10 LEU B C 1
ATOM 1590 O O . LEU B 1 10 ? -3.625 4.191 10.258 1 97.88 10 LEU B O 1
ATOM 1594 N N . SER B 1 11 ? -5.816 4.406 10.852 1 97.5 11 SER B N 1
ATOM 1595 C CA . SER B 1 11 ? -5.504 5.285 11.977 1 97.5 11 SER B CA 1
ATOM 1596 C C . SER B 1 11 ? -4.633 4.582 13.008 1 97.5 11 SER B C 1
ATOM 1598 O O . SER B 1 11 ? -3.66 5.156 13.5 1 97.5 11 SER B O 1
ATOM 1600 N N . GLY B 1 12 ? -4.992 3.328 13.289 1 96.31 12 GLY B N 1
ATOM 1601 C CA . GLY B 1 12 ? -4.18 2.543 14.211 1 96.31 12 GLY B CA 1
ATOM 1602 C C . GLY B 1 12 ? -2.787 2.258 13.68 1 96.31 12 GLY B C 1
ATOM 1603 O O . GLY B 1 12 ? -1.799 2.398 14.398 1 96.31 12 GLY B O 1
ATOM 1604 N N . ALA B 1 13 ? -2.682 1.853 12.445 1 96.81 13 ALA B N 1
ATOM 1605 C CA . ALA B 1 13 ? -1.401 1.558 11.805 1 96.81 13 ALA B CA 1
ATOM 1606 C C . ALA B 1 13 ? -0.514 2.799 11.758 1 96.81 13 ALA B C 1
ATOM 1608 O O . ALA B 1 13 ? 0.691 2.717 12.008 1 96.81 13 ALA B O 1
ATOM 1609 N N . ARG B 1 14 ? -1.123 3.92 11.453 1 97.75 14 ARG B N 1
ATOM 1610 C CA . ARG B 1 14 ? -0.408 5.191 11.391 1 97.75 14 ARG B CA 1
ATOM 1611 C C . ARG B 1 14 ? 0.169 5.559 12.75 1 97.75 14 ARG B C 1
ATOM 1613 O O . ARG B 1 14 ? 1.32 5.988 12.852 1 97.75 14 ARG B O 1
ATOM 1620 N N . GLU B 1 15 ? -0.62 5.449 13.766 1 96.62 15 GLU B N 1
ATOM 1621 C CA . GLU B 1 15 ? -0.139 5.75 15.109 1 96.62 15 GLU B CA 1
ATOM 1622 C C . GLU B 1 15 ? 1.04 4.855 15.484 1 96.62 15 GLU B C 1
ATOM 1624 O O . GLU B 1 15 ? 2.004 5.316 16.094 1 96.62 15 GLU B O 1
ATOM 1629 N N . GLN B 1 16 ? 0.947 3.613 15.117 1 96.94 16 GLN B N 1
ATOM 1630 C CA . GLN B 1 16 ? 2.045 2.689 15.375 1 96.94 16 GLN B CA 1
ATOM 1631 C C . GLN B 1 16 ? 3.303 3.102 14.617 1 96.94 16 GLN B C 1
ATOM 1633 O O . GLN B 1 16 ? 4.406 3.062 15.164 1 96.94 16 GLN B O 1
ATOM 1638 N N . LEU B 1 17 ? 3.148 3.455 13.414 1 98.31 17 LEU B N 1
ATOM 1639 C CA . LEU B 1 17 ? 4.281 3.898 12.602 1 98.31 17 LEU B CA 1
ATOM 1640 C C . LEU B 1 17 ? 4.914 5.152 13.203 1 98.31 17 LEU B C 1
ATOM 1642 O O . LEU B 1 17 ? 6.141 5.23 13.328 1 98.31 17 LEU B O 1
ATOM 1646 N N . TRP B 1 18 ? 4.09 6.105 13.578 1 98.19 18 TRP B N 1
ATOM 1647 C CA . TRP B 1 18 ? 4.594 7.348 14.156 1 98.19 18 TRP B CA 1
ATOM 1648 C C . TRP B 1 18 ? 5.383 7.074 15.438 1 98.19 18 TRP B C 1
ATOM 1650 O O . TRP B 1 18 ? 6.461 7.637 15.641 1 98.19 18 TRP B O 1
ATOM 1660 N N . ASN B 1 19 ? 4.848 6.207 16.25 1 97.62 19 ASN B N 1
ATOM 1661 C CA . ASN B 1 19 ? 5.551 5.848 17.484 1 97.62 19 ASN B CA 1
ATOM 1662 C C . ASN B 1 19 ? 6.902 5.203 17.188 1 97.62 19 ASN B C 1
ATOM 1664 O O . ASN B 1 19 ? 7.891 5.488 17.859 1 97.62 19 ASN B O 1
ATOM 1668 N N . PHE B 1 20 ? 6.934 4.375 16.25 1 98.19 20 PHE B N 1
ATOM 1669 C CA . PHE B 1 20 ? 8.18 3.738 15.844 1 98.19 20 PHE B CA 1
ATOM 1670 C C . PHE B 1 20 ? 9.188 4.773 15.359 1 98.19 20 PHE B C 1
ATOM 1672 O O . PHE B 1 20 ? 10.359 4.738 15.734 1 98.19 20 PHE B O 1
ATOM 1679 N N . LEU B 1 21 ? 8.75 5.703 14.508 1 98.38 21 LEU B N 1
ATOM 1680 C CA . LEU B 1 21 ? 9.625 6.703 13.914 1 98.38 21 LEU B CA 1
ATOM 1681 C C . LEU B 1 21 ? 10.203 7.629 14.977 1 98.38 21 LEU B C 1
ATOM 1683 O O . LEU B 1 21 ? 11.336 8.102 14.844 1 98.38 21 LEU B O 1
ATOM 1687 N N . ARG B 1 22 ? 9.461 7.871 16 1 97.5 22 ARG B N 1
ATOM 1688 C CA . ARG B 1 22 ? 9.922 8.719 17.094 1 97.5 22 ARG B CA 1
ATOM 1689 C C . ARG B 1 22 ? 11.148 8.109 17.766 1 97.5 22 ARG B C 1
ATOM 1691 O O . ARG B 1 22 ? 11.977 8.828 18.328 1 97.5 22 ARG B O 1
ATOM 1698 N N . ALA B 1 23 ? 11.266 6.824 17.625 1 97.38 23 ALA B N 1
ATOM 1699 C CA . ALA B 1 23 ? 12.352 6.113 18.297 1 97.38 23 ALA B CA 1
ATOM 1700 C C . ALA B 1 23 ? 13.578 6.008 17.391 1 97.38 23 ALA B C 1
ATOM 1702 O O . ALA B 1 23 ? 14.648 5.574 17.844 1 97.38 23 ALA B O 1
ATOM 1703 N N . LEU B 1 24 ? 13.477 6.391 16.172 1 97.5 24 LEU B N 1
ATOM 1704 C CA . LEU B 1 24 ? 14.609 6.316 15.25 1 97.5 24 LEU B CA 1
ATOM 1705 C C . LEU B 1 24 ? 15.461 7.574 15.336 1 97.5 24 LEU B C 1
ATOM 1707 O O . LEU B 1 24 ? 14.953 8.656 15.641 1 97.5 24 LEU B O 1
ATOM 1711 N N . PRO B 1 25 ? 16.797 7.445 15.039 1 97.12 25 PRO B N 1
ATOM 1712 C CA . PRO B 1 25 ? 17.609 8.656 14.945 1 97.12 25 PRO B CA 1
ATOM 1713 C C . PRO B 1 25 ? 17.109 9.633 13.891 1 97.12 25 PRO B C 1
ATOM 1715 O O . PRO B 1 25 ? 16.703 9.219 12.805 1 97.12 25 PRO B O 1
ATOM 1718 N N . ALA B 1 26 ? 17.125 10.859 14.195 1 96.38 26 ALA B N 1
ATOM 1719 C CA . ALA B 1 26 ? 16.672 11.906 13.273 1 96.38 26 ALA B CA 1
ATOM 1720 C C . ALA B 1 26 ? 17.422 11.812 11.945 1 96.38 26 ALA B C 1
ATOM 1722 O O . ALA B 1 26 ? 16.844 12.102 10.891 1 96.38 26 ALA B O 1
ATOM 1723 N N . ALA B 1 27 ? 18.672 11.508 12 1 97.38 27 ALA B N 1
ATOM 1724 C CA . ALA B 1 27 ? 19.5 11.398 10.797 1 97.38 27 ALA B CA 1
ATOM 1725 C C . ALA B 1 27 ? 18.922 10.359 9.828 1 97.38 27 ALA B C 1
ATOM 1727 O O . ALA B 1 27 ? 19 10.531 8.609 1 97.38 27 ALA B O 1
ATOM 1728 N N . ASP B 1 28 ? 18.328 9.297 10.352 1 98.12 28 ASP B N 1
ATOM 1729 C CA . ASP B 1 28 ? 17.734 8.25 9.523 1 98.12 28 ASP B CA 1
ATOM 1730 C C . ASP B 1 28 ? 16.469 8.75 8.844 1 98.12 28 ASP B C 1
ATOM 1732 O O . ASP B 1 28 ? 16.219 8.43 7.676 1 98.12 28 ASP B O 1
ATOM 1736 N N . LEU B 1 29 ? 15.719 9.547 9.555 1 98.25 29 LEU B N 1
ATOM 1737 C CA . LEU B 1 29 ? 14.469 10.062 9.016 1 98.25 29 LEU B CA 1
ATOM 1738 C C . LEU B 1 29 ? 14.727 11.062 7.895 1 98.25 29 LEU B C 1
ATOM 1740 O O . LEU B 1 29 ? 13.922 11.195 6.973 1 98.25 29 LEU B O 1
ATOM 1744 N N . ASN B 1 30 ? 15.875 11.68 7.961 1 97.38 30 ASN B N 1
ATOM 1745 C CA . ASN B 1 30 ? 16.203 12.773 7.055 1 97.38 30 ASN B CA 1
ATOM 1746 C C . ASN B 1 30 ? 17.078 12.297 5.895 1 97.38 30 ASN B C 1
ATOM 1748 O O . ASN B 1 30 ? 17.281 13.031 4.926 1 97.38 30 ASN B O 1
ATOM 1752 N N . ARG B 1 31 ? 17.672 11.133 5.98 1 96.88 31 ARG B N 1
ATOM 1753 C CA . ARG B 1 31 ? 18.625 10.641 5.008 1 96.88 31 ARG B CA 1
ATOM 1754 C C . ARG B 1 31 ? 18.016 10.57 3.611 1 96.88 31 ARG B C 1
ATOM 1756 O O . ARG B 1 31 ? 16.953 9.992 3.426 1 96.88 31 ARG B O 1
ATOM 1763 N N . PRO B 1 32 ? 18.672 11.195 2.648 1 95.88 32 PRO B N 1
ATOM 1764 C CA . PRO B 1 32 ? 18.156 11.055 1.282 1 95.88 32 PRO B CA 1
ATOM 1765 C C . PRO B 1 32 ? 18.328 9.641 0.728 1 95.88 32 PRO B C 1
ATOM 1767 O O . PRO B 1 32 ? 19.469 9.172 0.567 1 95.88 32 PRO B O 1
ATOM 1770 N N . LEU B 1 33 ? 17.234 8.992 0.502 1 95.25 33 LEU B N 1
ATOM 1771 C CA . LEU B 1 33 ? 17.281 7.586 0.108 1 95.25 33 LEU B CA 1
ATOM 1772 C C . LEU B 1 33 ? 16.656 7.391 -1.274 1 95.25 33 LEU B C 1
ATOM 1774 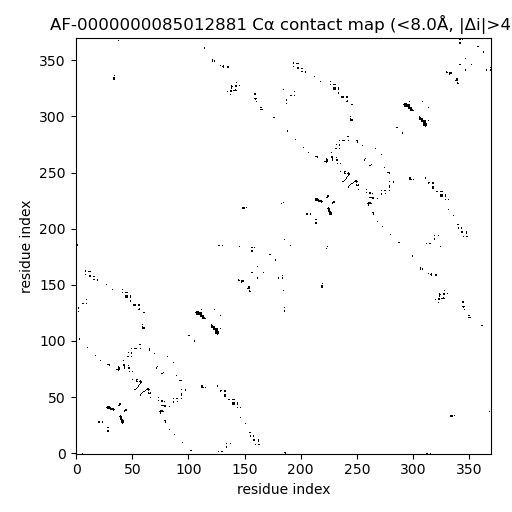O O . LEU B 1 33 ? 16.75 6.305 -1.851 1 95.25 33 LEU B O 1
ATOM 1778 N N . ILE B 1 34 ? 16.047 8.328 -1.758 1 93.38 34 ILE B N 1
ATOM 1779 C CA . ILE B 1 34 ? 15.398 8.312 -3.07 1 93.38 34 ILE B CA 1
ATOM 1780 C C . ILE B 1 34 ? 15.922 9.477 -3.91 1 93.38 34 ILE B C 1
ATOM 1782 O O . ILE B 1 34 ? 15.898 10.625 -3.467 1 93.38 34 ILE B O 1
ATOM 1786 N N . GLU B 1 35 ? 16.328 9.156 -5.047 1 88.38 35 GLU B N 1
ATOM 1787 C CA . GLU B 1 35 ? 16.828 10.211 -5.918 1 88.38 35 GLU B CA 1
ATOM 1788 C C . GLU B 1 35 ? 15.68 11.055 -6.48 1 88.38 35 GLU B C 1
ATOM 1790 O O . GLU B 1 35 ? 14.547 10.578 -6.586 1 88.38 35 GLU B O 1
ATOM 1795 N N . GLY B 1 36 ? 16 12.25 -6.805 1 83.06 36 GLY B N 1
ATOM 1796 C CA . GLY B 1 36 ? 15.016 13.164 -7.363 1 83.06 36 GLY B CA 1
ATOM 1797 C C . GLY B 1 36 ? 14.766 14.375 -6.488 1 83.06 36 GLY B C 1
ATOM 1798 O O . GLY B 1 36 ? 15.414 14.547 -5.457 1 83.06 36 GLY B O 1
ATOM 1799 N N . ASP B 1 37 ? 13.773 15.172 -6.875 1 76.06 37 ASP B N 1
ATOM 1800 C CA . ASP B 1 37 ? 13.617 16.469 -6.219 1 76.06 37 ASP B CA 1
ATOM 1801 C C . ASP B 1 37 ? 12.477 16.438 -5.203 1 76.06 37 ASP B C 1
ATOM 1803 O O . ASP B 1 37 ? 12.422 17.266 -4.301 1 76.06 37 ASP B O 1
ATOM 1807 N N . ARG B 1 38 ? 11.547 15.562 -5.191 1 79.06 38 ARG B N 1
ATOM 1808 C CA . ARG B 1 38 ? 10.352 15.773 -4.383 1 79.06 38 ARG B CA 1
ATOM 1809 C C . ARG B 1 38 ? 10.328 14.82 -3.188 1 79.06 38 ARG B C 1
ATOM 1811 O O . ARG B 1 38 ? 10.141 15.258 -2.049 1 79.06 38 ARG B O 1
ATOM 1818 N N . PHE B 1 39 ? 10.367 13.578 -3.232 1 87 39 PHE B N 1
ATOM 1819 C CA . PHE B 1 39 ? 10.258 12.617 -2.146 1 87 39 PHE B CA 1
ATOM 1820 C C . PHE B 1 39 ? 11.531 11.789 -2.018 1 87 39 PHE B C 1
ATOM 1822 O O . PHE B 1 39 ? 11.641 10.711 -2.602 1 87 39 PHE B O 1
ATOM 1829 N N . ARG B 1 40 ? 12.281 12.406 -0.97 1 93.25 40 ARG B N 1
ATOM 1830 C CA . ARG B 1 40 ? 13.633 11.859 -0.984 1 93.25 40 ARG B CA 1
ATOM 1831 C C . ARG B 1 40 ? 13.891 11.008 0.255 1 93.25 40 ARG B C 1
ATOM 1833 O O . ARG B 1 40 ? 14.875 10.266 0.309 1 93.25 40 ARG B O 1
ATOM 1840 N N . ASN B 1 41 ? 13.117 11.305 1.274 1 96.38 41 ASN B N 1
ATOM 1841 C CA . ASN B 1 41 ? 13.391 10.648 2.553 1 96.38 41 ASN B CA 1
ATOM 1842 C C . ASN B 1 41 ? 12.094 10.273 3.271 1 96.38 41 ASN B C 1
ATOM 1844 O O . ASN B 1 41 ? 11 10.516 2.758 1 96.38 41 ASN B O 1
ATOM 1848 N N . ILE B 1 42 ? 12.227 9.656 4.375 1 98.06 42 ILE B N 1
ATOM 1849 C CA . ILE B 1 42 ? 11.094 9.141 5.141 1 98.06 42 ILE B CA 1
ATOM 1850 C C . ILE B 1 42 ? 10.188 10.289 5.555 1 98.06 42 ILE B C 1
ATOM 1852 O O . ILE B 1 42 ? 8.961 10.211 5.41 1 98.06 42 ILE B O 1
ATOM 1856 N N . LYS B 1 43 ? 10.711 11.391 6.047 1 97.81 43 LYS B N 1
ATOM 1857 C CA . LYS B 1 43 ? 9.898 12.516 6.508 1 97.81 43 LYS B CA 1
ATOM 1858 C C . LYS B 1 43 ? 9.133 13.148 5.348 1 97.81 43 LYS B C 1
ATOM 1860 O O . LYS B 1 43 ? 8 13.602 5.523 1 97.81 43 LYS B O 1
ATOM 1865 N N . ASP B 1 44 ? 9.781 13.219 4.184 1 97.38 44 ASP B N 1
ATOM 1866 C CA . ASP B 1 44 ? 9.078 13.727 3.01 1 97.38 44 ASP B CA 1
ATOM 1867 C C . ASP B 1 44 ? 7.824 12.906 2.725 1 97.38 44 ASP B C 1
ATOM 1869 O O . ASP B 1 44 ? 6.758 13.461 2.467 1 97.38 44 ASP B O 1
ATOM 1873 N N . LEU B 1 45 ? 7.98 11.625 2.75 1 97.25 45 LEU B N 1
ATOM 1874 C CA . LEU B 1 45 ? 6.859 10.734 2.469 1 97.25 45 LEU B CA 1
ATOM 1875 C C . LEU B 1 45 ? 5.789 10.859 3.549 1 97.25 45 LEU B C 1
ATOM 1877 O O . LEU B 1 45 ? 4.594 10.836 3.248 1 97.25 45 LEU B O 1
ATOM 1881 N N . LEU B 1 46 ? 6.227 10.945 4.781 1 97.94 46 LEU B N 1
ATOM 1882 C CA . LEU B 1 46 ? 5.289 11.109 5.887 1 97.94 46 LEU B CA 1
ATOM 1883 C C . LEU B 1 46 ? 4.457 12.375 5.715 1 97.94 46 LEU B C 1
ATOM 1885 O O . LEU B 1 46 ? 3.232 12.344 5.852 1 97.94 46 LEU B O 1
ATOM 1889 N N . LEU B 1 47 ? 5.113 13.469 5.457 1 98 47 LEU B N 1
ATOM 1890 C CA . LEU B 1 47 ? 4.426 14.742 5.254 1 98 47 LEU B CA 1
ATOM 1891 C C . LEU B 1 47 ? 3.488 14.664 4.051 1 98 47 LEU B C 1
ATOM 1893 O O . LEU B 1 47 ? 2.379 15.203 4.094 1 98 47 LEU B O 1
ATOM 1897 N N . HIS B 1 48 ? 3.912 14 3.027 1 97.25 48 HIS B N 1
ATOM 1898 C CA . HIS B 1 48 ? 3.105 13.836 1.823 1 97.25 48 HIS B CA 1
ATOM 1899 C C . HIS B 1 48 ? 1.798 13.117 2.131 1 97.25 48 HIS B C 1
ATOM 1901 O O . HIS B 1 48 ? 0.743 13.484 1.608 1 97.25 48 HIS B O 1
ATOM 1907 N N . VAL B 1 49 ? 1.87 12.078 2.916 1 97.81 49 VAL B N 1
ATOM 1908 C CA . VAL B 1 49 ? 0.675 11.336 3.299 1 97.81 49 VAL B CA 1
ATOM 1909 C C . VAL B 1 49 ? -0.32 12.266 3.984 1 97.81 49 VAL B C 1
ATOM 1911 O O . VAL B 1 49 ? -1.515 12.242 3.682 1 97.81 49 VAL B O 1
ATOM 1914 N N . VAL B 1 50 ? 0.151 13.102 4.887 1 98.25 50 VAL B N 1
ATOM 1915 C CA . VAL B 1 50 ? -0.689 14.047 5.609 1 98.25 50 VAL B CA 1
ATOM 1916 C C . VAL B 1 50 ? -1.283 15.062 4.633 1 98.25 50 VAL B C 1
ATOM 1918 O O . VAL B 1 50 ? -2.488 15.32 4.656 1 98.25 50 VAL B O 1
ATOM 1921 N N . ASP B 1 51 ? -0.467 15.586 3.756 1 97.75 51 ASP B N 1
ATOM 1922 C CA . ASP B 1 51 ? -0.871 16.594 2.779 1 97.75 51 ASP B CA 1
ATOM 1923 C C . ASP B 1 51 ? -2.002 16.062 1.893 1 97.75 51 ASP B C 1
ATOM 1925 O O . ASP B 1 51 ? -2.969 16.781 1.629 1 97.75 51 ASP B O 1
ATOM 1929 N N . VAL B 1 52 ? -1.837 14.898 1.43 1 97.31 52 VAL B N 1
ATOM 1930 C CA . VAL B 1 52 ? -2.781 14.328 0.474 1 97.31 52 VAL B CA 1
ATOM 1931 C C . VAL B 1 52 ? -4.156 14.188 1.127 1 97.31 52 VAL B C 1
ATOM 1933 O O . VAL B 1 52 ? -5.172 14.539 0.526 1 97.31 52 VAL B O 1
ATOM 1936 N N . GLU B 1 53 ? -4.168 13.656 2.35 1 98.62 53 GLU B N 1
ATOM 1937 C CA . GLU B 1 53 ? -5.453 13.547 3.035 1 98.62 53 GLU B CA 1
ATOM 1938 C C . GLU B 1 53 ? -6.062 14.93 3.277 1 98.62 53 GLU B C 1
ATOM 1940 O O . GLU B 1 53 ? -7.25 15.141 3.014 1 98.62 53 GLU B O 1
ATOM 1945 N N . ASP B 1 54 ? -5.285 15.859 3.762 1 98.62 54 ASP B N 1
ATOM 1946 C CA . ASP B 1 54 ? -5.801 17.203 4.02 1 98.62 54 ASP B CA 1
ATOM 1947 C C . ASP B 1 54 ? -6.309 17.844 2.732 1 98.62 54 ASP B C 1
ATOM 1949 O O . ASP B 1 54 ? -7.391 18.453 2.717 1 98.62 54 ASP B O 1
ATOM 1953 N N . HIS B 1 55 ? -5.586 17.719 1.682 1 97.12 55 HIS B N 1
ATOM 1954 C CA . HIS B 1 55 ? -5.938 18.344 0.408 1 97.12 55 HIS B CA 1
ATOM 1955 C C . HIS B 1 55 ? -7.23 17.766 -0.15 1 97.12 55 HIS B C 1
ATOM 1957 O O . HIS B 1 55 ? -8.18 18.5 -0.429 1 97.12 55 HIS B O 1
ATOM 1963 N N . TRP B 1 56 ? -7.293 16.469 -0.273 1 96.81 56 TRP B N 1
ATOM 1964 C CA . TRP B 1 56 ? -8.414 15.852 -0.976 1 96.81 56 TRP B CA 1
ATOM 1965 C C . TRP B 1 56 ? -9.664 15.836 -0.101 1 96.81 56 TRP B C 1
ATOM 1967 O O . TRP B 1 56 ? -10.758 16.156 -0.566 1 96.81 56 TRP B O 1
ATOM 1977 N N . VAL B 1 57 ? -9.492 15.453 1.179 1 98.19 57 VAL B N 1
ATOM 1978 C CA . VAL B 1 57 ? -10.648 15.305 2.051 1 98.19 57 VAL B CA 1
ATOM 1979 C C . VAL B 1 57 ? -11.094 16.672 2.561 1 98.19 57 VAL B C 1
ATOM 1981 O O . VAL B 1 57 ? -12.234 17.094 2.346 1 98.19 57 VAL B O 1
ATOM 1984 N N . HIS B 1 58 ? -10.227 17.438 3.092 1 98.25 58 HIS B N 1
ATOM 1985 C CA . HIS B 1 58 ? -10.609 18.656 3.789 1 98.25 58 HIS B CA 1
ATOM 1986 C C . HIS B 1 58 ? -10.484 19.875 2.877 1 98.25 58 HIS B C 1
ATOM 1988 O O . HIS B 1 58 ? -11.211 20.859 3.039 1 98.25 58 HIS B O 1
ATOM 1994 N N . GLY B 1 59 ? -9.609 19.844 1.91 1 96.81 59 GLY B N 1
ATOM 1995 C CA . GLY B 1 59 ? -9.5 20.906 0.937 1 96.81 59 GLY B CA 1
ATOM 1996 C C . GLY B 1 59 ? -10.555 20.844 -0.152 1 96.81 59 GLY B C 1
ATOM 1997 O O . GLY B 1 59 ? -11.352 21.766 -0.314 1 96.81 59 GLY B O 1
ATOM 1998 N N . ILE B 1 60 ? -10.594 19.766 -0.805 1 94.62 60 ILE B N 1
ATOM 1999 C CA . ILE B 1 60 ? -11.414 19.609 -1.999 1 94.62 60 ILE B CA 1
ATOM 2000 C C . ILE B 1 60 ? -12.828 19.188 -1.601 1 94.62 60 ILE B C 1
ATOM 2002 O O . ILE B 1 60 ? -13.805 19.859 -1.958 1 94.62 60 ILE B O 1
ATOM 2006 N N . ALA B 1 61 ? -13.016 18.172 -0.819 1 95.75 61 ALA B N 1
ATOM 2007 C CA . ALA B 1 61 ? -14.336 17.594 -0.567 1 95.75 61 ALA B CA 1
ATOM 2008 C C . ALA B 1 61 ? -15.109 18.422 0.452 1 95.75 61 ALA B C 1
ATOM 2010 O O . ALA B 1 61 ? -16.312 18.625 0.306 1 95.75 61 ALA B O 1
ATOM 2011 N N . LEU B 1 62 ? -14.375 18.922 1.506 1 96.69 62 LEU B N 1
ATOM 2012 C CA . LEU B 1 62 ? -15.117 19.484 2.633 1 96.69 62 LEU B CA 1
ATOM 2013 C C . LEU B 1 62 ? -14.875 20.984 2.76 1 96.69 62 LEU B C 1
ATOM 2015 O O . LEU B 1 62 ? -15.641 21.672 3.432 1 96.69 62 LEU B O 1
ATOM 2019 N N . GLY B 1 63 ? -13.773 21.5 2.176 1 96.19 63 GLY B N 1
ATOM 2020 C CA . GLY B 1 63 ? -13.492 22.922 2.178 1 96.19 63 GLY B CA 1
ATOM 2021 C C . GLY B 1 63 ? -13.039 23.438 3.529 1 96.19 63 GLY B C 1
ATOM 2022 O O . GLY B 1 63 ? -13.266 24.609 3.859 1 96.19 63 GLY B O 1
ATOM 2023 N N . ASP B 1 64 ? -12.398 22.609 4.375 1 97.69 64 ASP B N 1
ATOM 2024 C CA . ASP B 1 64 ? -11.984 23.031 5.707 1 97.69 64 ASP B CA 1
ATOM 2025 C C . ASP B 1 64 ? -10.562 22.578 6.02 1 97.69 64 ASP B C 1
ATOM 2027 O O . ASP B 1 64 ? -10.273 22.172 7.145 1 97.69 64 ASP B O 1
ATOM 2031 N N . SER B 1 65 ? -9.688 22.578 5.055 1 98.12 65 SER B N 1
ATOM 2032 C CA . SER B 1 65 ? -8.281 22.219 5.203 1 98.12 65 SER B CA 1
ATOM 2033 C C . SER B 1 65 ? -7.629 23 6.34 1 98.12 65 SER B C 1
ATOM 2035 O O . SER B 1 65 ? -7.992 24.141 6.602 1 98.12 65 SER B O 1
ATOM 2037 N N . VAL B 1 66 ? -6.609 22.391 6.969 1 98.38 66 VAL B N 1
ATOM 2038 C CA . VAL B 1 66 ? -5.871 23.062 8.039 1 98.38 66 VAL B CA 1
ATOM 2039 C C . VAL B 1 66 ? -4.469 23.422 7.547 1 98.38 66 VAL B C 1
ATOM 2041 O O . VAL B 1 66 ? -3.621 23.844 8.336 1 98.38 66 VAL B O 1
ATOM 2044 N N . ALA B 1 67 ? -4.191 23.266 6.273 1 96.94 67 ALA B N 1
ATOM 2045 C CA . ALA B 1 67 ? -2.867 23.469 5.691 1 96.94 67 ALA B CA 1
ATOM 2046 C C . ALA B 1 67 ? -2.336 24.859 6.023 1 96.94 67 ALA B C 1
ATOM 2048 O O . ALA B 1 67 ? -1.127 25.047 6.172 1 96.94 67 ALA B O 1
ATOM 2049 N N . GLY B 1 68 ? -3.189 25.828 6.176 1 97.12 68 GLY B N 1
ATOM 2050 C CA . GLY B 1 68 ? -2.785 27.188 6.496 1 97.12 68 GLY B CA 1
ATOM 2051 C C . GLY B 1 68 ? -2.035 27.297 7.812 1 97.12 68 GLY B C 1
ATOM 2052 O O . GLY B 1 68 ? -1.221 28.203 7.996 1 97.12 68 GLY B O 1
ATOM 2053 N N . ARG B 1 69 ? -2.299 26.438 8.719 1 97.69 69 ARG B N 1
ATOM 2054 C CA . ARG B 1 69 ? -1.665 26.453 10.031 1 97.69 69 ARG B CA 1
ATOM 2055 C C . ARG B 1 69 ? -0.33 25.703 10 1 97.69 69 ARG B C 1
ATOM 2057 O O . ARG B 1 69 ? 0.421 25.734 10.977 1 97.69 69 ARG B O 1
ATOM 2064 N N . TYR B 1 70 ? -0.009 25.062 8.844 1 97.75 70 TYR B N 1
ATOM 2065 C CA . TYR B 1 70 ? 1.214 24.281 8.664 1 97.75 70 TYR B CA 1
ATOM 2066 C C . TYR B 1 70 ? 1.906 24.656 7.359 1 97.75 70 TYR B C 1
ATOM 2068 O O . TYR B 1 70 ? 2.047 23.812 6.469 1 97.75 70 TYR B O 1
ATOM 2076 N N . PRO B 1 71 ? 2.332 25.859 7.309 1 96.19 71 PRO B N 1
ATOM 2077 C CA . PRO B 1 71 ? 2.898 26.328 6.043 1 96.19 71 PRO B CA 1
ATOM 2078 C C . PRO B 1 71 ? 4.16 25.562 5.645 1 96.19 71 PRO B C 1
ATOM 2080 O O . PRO B 1 71 ? 5.043 25.344 6.477 1 96.19 71 PRO B O 1
ATOM 2083 N N . HIS B 1 72 ? 4.254 25.078 4.422 1 95.5 72 HIS B N 1
ATOM 2084 C CA . HIS B 1 72 ? 5.395 24.406 3.811 1 95.5 72 HIS B CA 1
ATOM 2085 C C . HIS B 1 72 ? 5.238 24.328 2.295 1 95.5 72 HIS B C 1
ATOM 2087 O O . HIS B 1 72 ? 4.184 24.672 1.756 1 95.5 72 HIS B O 1
ATOM 2093 N N . ASP B 1 73 ? 6.293 24.016 1.654 1 92.25 73 ASP B N 1
ATOM 2094 C CA . ASP B 1 73 ? 6.25 23.797 0.21 1 92.25 73 ASP B CA 1
ATOM 2095 C C . ASP B 1 73 ? 5.695 22.422 -0.132 1 92.25 73 ASP B C 1
ATOM 2097 O O . ASP B 1 73 ? 6.363 21.406 0.079 1 92.25 73 ASP B O 1
ATOM 2101 N N . TRP B 1 74 ? 4.551 22.359 -0.725 1 87.69 74 TRP B N 1
ATOM 2102 C CA . TRP B 1 74 ? 3.871 21.109 -1.016 1 87.69 74 TRP B CA 1
ATOM 2103 C C . TRP B 1 74 ? 4.547 20.375 -2.17 1 87.69 74 TRP B C 1
ATOM 2105 O O . TRP B 1 74 ? 4.426 19.156 -2.295 1 87.69 74 TRP B O 1
ATOM 2115 N N . VAL B 1 75 ? 5.168 21.062 -3.023 1 84.69 75 VAL B N 1
ATOM 2116 C CA . VAL B 1 75 ? 5.801 20.484 -4.199 1 84.69 75 VAL B CA 1
ATOM 2117 C C . VAL B 1 75 ? 7.148 19.875 -3.814 1 84.69 75 VAL B C 1
ATOM 2119 O O . VAL B 1 75 ? 7.441 18.719 -4.16 1 84.69 75 VAL B O 1
ATOM 2122 N N . GLN B 1 76 ? 7.941 20.641 -3.125 1 90 76 GLN B N 1
ATOM 2123 C CA . GLN B 1 76 ? 9.211 20.203 -2.561 1 90 76 GLN B CA 1
ATOM 2124 C C . GLN B 1 76 ? 9.227 20.359 -1.043 1 90 76 GLN B C 1
ATOM 2126 O O . GLN B 1 76 ? 9.781 21.328 -0.522 1 90 76 GLN B O 1
ATOM 2131 N N . PRO B 1 77 ? 8.711 19.422 -0.38 1 89.06 77 PRO B N 1
ATOM 2132 C CA . PRO B 1 77 ? 8.469 19.594 1.055 1 89.06 77 PRO B CA 1
ATOM 2133 C C . PRO B 1 77 ? 9.758 19.828 1.845 1 89.06 77 PRO B C 1
ATOM 2135 O O . PRO B 1 77 ? 9.766 20.594 2.812 1 89.06 77 PRO B O 1
ATOM 2138 N N . ARG B 1 78 ? 10.898 19.188 1.399 1 93 78 ARG B N 1
ATOM 2139 C CA . ARG B 1 78 ? 12.133 19.281 2.172 1 93 78 ARG B CA 1
ATOM 2140 C C . ARG B 1 78 ? 11.852 19.141 3.664 1 93 78 ARG B C 1
ATOM 2142 O O . ARG B 1 78 ? 12.258 19.984 4.465 1 93 78 ARG B O 1
ATOM 2149 N N . ALA B 1 79 ? 11.211 18.062 4 1 96.44 79 ALA B N 1
ATOM 2150 C CA . ALA B 1 79 ? 10.625 17.844 5.324 1 96.44 79 ALA B CA 1
ATOM 2151 C C . ALA B 1 79 ? 11.711 17.734 6.391 1 96.44 79 ALA B C 1
ATOM 2153 O O . ALA B 1 79 ? 11.43 17.812 7.586 1 96.44 79 ALA B O 1
ATOM 2154 N N . GLU B 1 80 ? 12.992 17.562 5.953 1 95 80 GLU B N 1
ATOM 2155 C CA . GLU B 1 80 ? 14.094 17.5 6.91 1 95 80 GLU B CA 1
ATOM 2156 C C . GLU B 1 80 ? 14.195 18.797 7.715 1 95 80 GLU B C 1
ATOM 2158 O O . GLU B 1 80 ? 14.805 18.828 8.781 1 95 80 GLU B O 1
ATOM 2163 N N . GLN B 1 81 ? 13.609 19.797 7.234 1 95.81 81 GLN B N 1
ATOM 2164 C CA . GLN B 1 81 ? 13.688 21.094 7.91 1 95.81 81 GLN B CA 1
ATOM 2165 C C . GLN B 1 81 ? 12.711 21.156 9.078 1 95.81 81 GLN B C 1
ATOM 2167 O O . GLN B 1 81 ? 12.781 22.078 9.906 1 95.81 81 GLN B O 1
ATOM 2172 N N . TYR B 1 82 ? 11.797 20.266 9.195 1 96.69 82 TYR B N 1
ATOM 2173 C CA . TYR B 1 82 ? 10.781 20.281 10.25 1 96.69 82 TYR B CA 1
ATOM 2174 C C . TYR B 1 82 ? 11.055 19.203 11.281 1 96.69 82 TYR B C 1
ATOM 2176 O O . TYR B 1 82 ? 11.625 18.156 10.953 1 96.69 82 TYR B O 1
ATOM 2184 N N . ASP B 1 83 ? 10.641 19.5 12.484 1 96.12 83 ASP B N 1
ATOM 2185 C CA . ASP B 1 83 ? 10.625 18.469 13.508 1 96.12 83 ASP B CA 1
ATOM 2186 C C . ASP B 1 83 ? 9.578 17.406 13.195 1 96.12 83 ASP B C 1
ATOM 2188 O O . ASP B 1 83 ? 8.484 17.719 12.719 1 96.12 83 ASP B O 1
ATOM 2192 N N . LEU B 1 84 ? 9.969 16.125 13.531 1 98.12 84 LEU B N 1
ATOM 2193 C CA . LEU B 1 84 ? 8.992 15.055 13.344 1 98.12 84 LEU B CA 1
ATOM 2194 C C . LEU B 1 84 ? 7.68 15.383 14.055 1 98.12 84 LEU B C 1
ATOM 2196 O O . LEU B 1 84 ? 6.602 15.086 13.531 1 98.12 84 LEU B O 1
ATOM 2200 N N . GLY B 1 85 ? 7.758 15.969 15.258 1 97.94 85 GLY B N 1
ATOM 2201 C CA . GLY B 1 85 ? 6.578 16.359 16.016 1 97.94 85 GLY B CA 1
ATOM 2202 C C . GLY B 1 85 ? 5.672 17.312 15.266 1 97.94 85 GLY B C 1
ATOM 2203 O O . GLY B 1 85 ? 4.449 17.234 15.383 1 97.94 85 GLY B O 1
ATOM 2204 N N . TRP B 1 86 ? 6.27 18.219 14.523 1 98.19 86 TRP B N 1
ATOM 2205 C CA . TRP B 1 86 ? 5.496 19.156 13.703 1 98.19 86 TRP B CA 1
ATOM 2206 C C . TRP B 1 86 ? 4.664 18.406 12.664 1 98.19 86 TRP B C 1
ATOM 2208 O O . TRP B 1 86 ? 3.475 18.672 12.5 1 98.19 86 TRP B O 1
ATOM 2218 N N . ILE B 1 87 ? 5.242 17.438 12 1 98.38 87 ILE B N 1
ATOM 2219 C CA . ILE B 1 87 ? 4.574 16.672 10.961 1 98.38 87 ILE B CA 1
ATOM 2220 C C . ILE B 1 87 ? 3.461 15.82 11.578 1 98.38 87 ILE B C 1
ATOM 2222 O O . ILE B 1 87 ? 2.348 15.773 11.047 1 98.38 87 ILE B O 1
ATOM 2226 N N . THR B 1 88 ? 3.777 15.188 12.703 1 98.31 88 THR B N 1
ATOM 2227 C CA . THR B 1 88 ? 2.793 14.289 13.297 1 98.31 88 THR B CA 1
ATOM 2228 C C . THR B 1 88 ? 1.643 15.086 13.914 1 98.31 88 THR B C 1
ATOM 2230 O O . THR B 1 88 ? 0.497 14.633 13.914 1 98.31 88 THR B O 1
ATOM 2233 N N . ARG B 1 89 ? 1.871 16.281 14.445 1 98.38 89 ARG B N 1
ATOM 2234 C CA . ARG B 1 89 ? 0.791 17.141 14.914 1 98.38 89 ARG B CA 1
ATOM 2235 C C . ARG B 1 89 ? -0.143 17.531 13.773 1 98.38 89 ARG B C 1
ATOM 2237 O O . ARG B 1 89 ? -1.365 17.516 13.93 1 98.38 89 ARG B O 1
ATOM 2244 N N . TYR B 1 90 ? 0.435 17.938 12.633 1 98.62 90 TYR B N 1
ATOM 2245 C CA . TYR B 1 90 ? -0.343 18.203 11.43 1 98.62 90 TYR B CA 1
ATOM 2246 C C . TYR B 1 90 ? -1.208 17.016 11.055 1 98.62 90 TYR B C 1
ATOM 2248 O O . TYR B 1 90 ? -2.422 17.141 10.883 1 98.62 90 TYR B O 1
ATOM 2256 N N . GLY B 1 91 ? -0.621 15.852 11.016 1 98.75 91 GLY B N 1
ATOM 2257 C CA . GLY B 1 91 ? -1.333 14.625 10.688 1 98.75 91 GLY B CA 1
ATOM 2258 C C . GLY B 1 91 ? -2.424 14.289 11.688 1 98.75 91 GLY B C 1
ATOM 2259 O O . GLY B 1 91 ? -3.488 13.797 11.312 1 98.75 91 GLY B O 1
ATOM 2260 N N . GLN B 1 92 ? -2.109 14.477 12.969 1 98.62 92 GLN B N 1
ATOM 2261 C CA . GLN B 1 92 ? -3.094 14.219 14.016 1 98.62 92 GLN B CA 1
ATOM 2262 C C . GLN B 1 92 ? -4.324 15.109 13.844 1 98.62 92 GLN B C 1
ATOM 2264 O O . GLN B 1 92 ? -5.457 14.633 13.961 1 98.62 92 GLN B O 1
ATOM 2269 N N . GLU B 1 93 ? -4.086 16.344 13.602 1 98.81 93 GLU B N 1
ATOM 2270 C CA . GLU B 1 93 ? -5.207 17.266 13.406 1 98.81 93 GLU B CA 1
ATOM 2271 C C . GLU B 1 93 ? -6.051 16.859 12.203 1 98.81 93 GLU B C 1
ATOM 2273 O O . GLU B 1 93 ? -7.281 16.828 12.281 1 98.81 93 GLU B O 1
ATOM 2278 N N . VAL B 1 94 ? -5.426 16.562 11.086 1 98.88 94 VAL B N 1
ATOM 227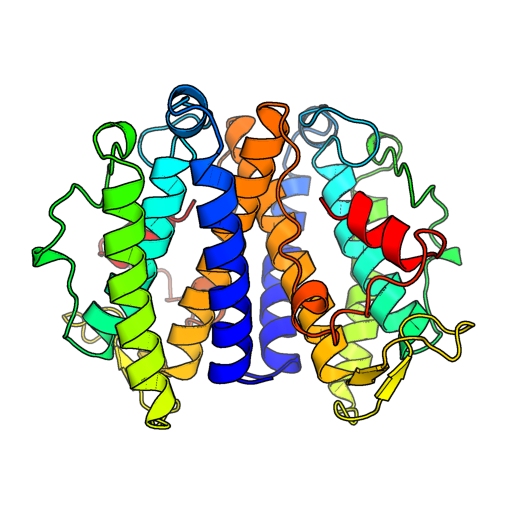9 C CA . VAL B 1 94 ? -6.117 16.109 9.875 1 98.88 94 VAL B CA 1
ATOM 2280 C C . VAL B 1 94 ? -6.926 14.852 10.188 1 98.88 94 VAL B C 1
ATOM 2282 O O . VAL B 1 94 ? -8.109 14.773 9.844 1 98.88 94 VAL B O 1
ATOM 2285 N N . GLY B 1 95 ? -6.266 13.867 10.82 1 98.75 95 GLY B N 1
ATOM 2286 C CA . GLY B 1 95 ? -6.926 12.617 11.164 1 98.75 95 GLY B CA 1
ATOM 2287 C C . GLY B 1 95 ? -8.125 12.805 12.078 1 98.75 95 GLY B C 1
ATOM 2288 O O . GLY B 1 95 ? -9.141 12.133 11.922 1 98.75 95 GLY B O 1
ATOM 2289 N N . GLU B 1 96 ? -8 13.664 13.078 1 98.56 96 GLU B N 1
ATOM 2290 C CA . GLU B 1 96 ? -9.102 13.953 13.992 1 98.56 96 GLU B CA 1
ATOM 2291 C C . GLU B 1 96 ? -10.305 14.531 13.242 1 98.56 96 GLU B C 1
ATOM 2293 O O . GLU B 1 96 ? -11.445 14.156 13.508 1 98.56 96 GLU B O 1
ATOM 2298 N N . LYS B 1 97 ? -10.055 15.422 12.359 1 98.69 97 LYS B N 1
ATOM 2299 C CA . LYS B 1 97 ? -11.117 16.016 11.555 1 98.69 97 LYS B CA 1
ATOM 2300 C C . LYS B 1 97 ? -11.805 14.953 10.695 1 98.69 97 LYS B C 1
ATOM 2302 O O . LYS B 1 97 ? -13.031 14.945 10.578 1 98.69 97 LYS B O 1
ATOM 2307 N N . THR B 1 98 ? -11.016 14.102 10.078 1 98.81 98 THR B N 1
ATOM 2308 C CA . THR B 1 98 ? -11.586 13.047 9.242 1 98.81 98 THR B CA 1
ATOM 2309 C C . THR B 1 98 ? -12.43 12.086 10.078 1 98.81 98 THR B C 1
ATOM 2311 O O . THR B 1 98 ? -13.539 11.719 9.68 1 98.81 98 THR B O 1
ATOM 2314 N N . ARG B 1 99 ? -11.898 11.711 11.242 1 98.44 99 ARG B N 1
ATOM 2315 C CA . ARG B 1 99 ? -12.641 10.82 12.125 1 98.44 99 ARG B CA 1
ATOM 2316 C C . ARG B 1 99 ? -13.961 11.453 12.547 1 98.44 99 ARG B C 1
ATOM 2318 O O . ARG B 1 99 ? -15 10.781 12.562 1 98.44 99 ARG B O 1
ATOM 2325 N N . ALA B 1 100 ? -13.914 12.703 12.93 1 98.31 100 ALA B N 1
ATOM 2326 C CA . ALA B 1 100 ? -15.125 13.422 13.328 1 98.31 100 ALA B CA 1
ATOM 2327 C C . ALA B 1 100 ? -16.141 13.477 12.188 1 98.31 100 ALA B C 1
ATOM 2329 O O . ALA B 1 100 ? -17.328 13.281 12.406 1 98.31 100 ALA B O 1
ATOM 2330 N N . PHE B 1 101 ? -15.664 13.742 11.031 1 98.56 101 PHE B N 1
ATOM 2331 C CA . PHE B 1 101 ? -16.516 13.805 9.852 1 98.56 101 PHE B CA 1
ATOM 2332 C C . PHE B 1 101 ? -17.188 12.461 9.594 1 98.56 101 PHE B C 1
ATOM 2334 O O . PHE B 1 101 ? -18.391 12.391 9.375 1 98.56 101 PHE B O 1
ATOM 2341 N N . LEU B 1 102 ? -16.406 11.352 9.633 1 98.38 102 LEU B N 1
ATOM 2342 C CA . LEU B 1 102 ? -16.906 10.016 9.352 1 98.38 102 LEU B CA 1
ATOM 2343 C C . LEU B 1 102 ? -17.891 9.562 10.43 1 98.38 102 LEU B C 1
ATOM 2345 O O . LEU B 1 102 ? -18.812 8.805 10.156 1 98.38 102 LEU B O 1
ATOM 2349 N N . ALA B 1 103 ? -17.688 10.039 11.633 1 97.31 103 ALA B N 1
ATOM 2350 C CA . ALA B 1 103 ? -18.547 9.68 12.758 1 97.31 103 ALA B CA 1
ATOM 2351 C C . ALA B 1 103 ? -19.969 10.203 12.555 1 97.31 103 ALA B C 1
ATOM 2353 O O . ALA B 1 103 ? -20.922 9.68 13.133 1 97.31 103 ALA B O 1
ATOM 2354 N N . ARG B 1 104 ? -20.125 11.18 11.695 1 97.19 104 ARG B N 1
ATOM 2355 C CA . ARG B 1 104 ? -21.422 11.773 11.453 1 97.19 104 ARG B CA 1
ATOM 2356 C C . ARG B 1 104 ? -22.172 11.023 10.359 1 97.19 104 ARG B C 1
ATOM 2358 O O . ARG B 1 104 ? -23.25 11.438 9.938 1 97.19 104 ARG B O 1
ATOM 2365 N N . SER B 1 105 ? -21.594 9.945 9.898 1 95.44 105 SER B N 1
ATOM 2366 C CA . SER B 1 105 ? -22.188 9.078 8.883 1 95.44 105 SER B CA 1
ATOM 2367 C C . SER B 1 105 ? -22.594 9.875 7.648 1 95.44 105 SER B C 1
ATOM 2369 O O . SER B 1 105 ? -23.75 9.82 7.219 1 95.44 105 SER B O 1
ATOM 2371 N N . PRO B 1 106 ? -21.656 10.562 7.078 1 97.12 106 PRO B N 1
ATOM 2372 C CA . PRO B 1 106 ? -21.969 11.352 5.887 1 97.12 106 PRO B CA 1
ATOM 2373 C C . PRO B 1 106 ? -22.469 10.508 4.719 1 97.12 106 PRO B C 1
ATOM 2375 O O . PRO B 1 106 ? -22.25 9.289 4.699 1 97.12 106 PRO B O 1
ATOM 2378 N N . ASP B 1 107 ? -23.156 11.203 3.768 1 97.5 107 ASP B N 1
ATOM 2379 C CA . ASP B 1 107 ? -23.531 10.57 2.51 1 97.5 107 ASP B CA 1
ATOM 2380 C C . ASP B 1 107 ? -22.312 10.383 1.606 1 97.5 107 ASP B C 1
ATOM 2382 O O . ASP B 1 107 ? -21.859 11.328 0.965 1 97.5 107 ASP B O 1
ATOM 2386 N N . LEU B 1 108 ? -21.828 9.203 1.486 1 97 108 LEU B N 1
ATOM 2387 C CA . LEU B 1 108 ? -20.594 8.922 0.763 1 97 108 LEU B CA 1
ATOM 2388 C C . LEU B 1 108 ? -20.844 8.836 -0.738 1 97 108 LEU B C 1
ATOM 2390 O O . LEU B 1 108 ? -19.906 8.805 -1.532 1 97 108 LEU B O 1
ATOM 2394 N N . SER B 1 109 ? -22.062 8.836 -1.119 1 96.25 109 SER B N 1
ATOM 2395 C CA . SER B 1 109 ? -22.391 8.766 -2.539 1 96.25 109 SER B CA 1
ATOM 2396 C C . SER B 1 109 ? -22.375 10.148 -3.176 1 96.25 109 SER B C 1
ATOM 2398 O O . SER B 1 109 ? -22.438 10.273 -4.402 1 96.25 109 SER B O 1
ATOM 2400 N N . ARG B 1 110 ? -22.328 11.188 -2.438 1 95.25 110 ARG B N 1
ATOM 2401 C CA . ARG B 1 110 ? -22.359 12.539 -2.984 1 95.25 110 ARG B CA 1
ATOM 2402 C C . ARG B 1 110 ? -21.188 12.766 -3.945 1 95.25 110 ARG B C 1
ATOM 2404 O O . ARG B 1 110 ? -20.078 12.281 -3.715 1 95.25 110 ARG B O 1
ATOM 2411 N N . PRO B 1 111 ? -21.406 13.516 -4.988 1 93.88 111 PRO B N 1
ATOM 2412 C CA . PRO B 1 111 ? -20.344 13.789 -5.965 1 93.88 111 PRO B CA 1
ATOM 2413 C C . PRO B 1 111 ? -19.328 14.812 -5.469 1 93.88 111 PRO B C 1
ATOM 2415 O O . PRO B 1 111 ? -19.703 15.758 -4.758 1 93.88 111 PRO B O 1
ATOM 2418 N N . VAL B 1 112 ? -18.094 14.594 -5.824 1 93.06 112 VAL B N 1
ATOM 2419 C CA . VAL B 1 112 ? -16.984 15.516 -5.555 1 93.06 112 VAL B CA 1
ATOM 2420 C C . VAL B 1 112 ? -16.266 15.859 -6.855 1 93.06 112 VAL B C 1
ATOM 2422 O O . VAL B 1 112 ? -15.805 14.969 -7.566 1 93.06 112 VAL B O 1
ATOM 2425 N N . LYS B 1 113 ? -16.156 17.141 -7.168 1 88.94 113 LYS B N 1
ATOM 2426 C CA . LYS B 1 113 ? -15.375 17.594 -8.312 1 88.94 113 LYS B CA 1
ATOM 2427 C C . LYS B 1 113 ? -13.883 17.656 -7.973 1 88.94 113 LYS B C 1
ATOM 2429 O O . LYS B 1 113 ? -13.492 18.297 -6.988 1 88.94 113 LYS B O 1
ATOM 2434 N N . LEU B 1 114 ? -13.086 17.047 -8.766 1 84.38 114 LEU B N 1
ATOM 2435 C CA . LEU B 1 114 ? -11.672 16.906 -8.445 1 84.38 114 LEU B CA 1
ATOM 2436 C C . LEU B 1 114 ? -10.922 18.203 -8.734 1 84.38 114 LEU B C 1
ATOM 2438 O O . LEU B 1 114 ? -9.961 18.547 -8.039 1 84.38 114 LEU B O 1
ATOM 2442 N N . VAL B 1 115 ? -11.258 18.781 -9.875 1 76.38 115 VAL B N 1
ATOM 2443 C CA . VAL B 1 115 ? -10.734 20.109 -10.195 1 76.38 115 VAL B CA 1
ATOM 2444 C C . VAL B 1 115 ? -11.867 21.141 -10.141 1 76.38 115 VAL B C 1
ATOM 2446 O O . VAL B 1 115 ? -12.734 21.156 -11.016 1 76.38 115 VAL B O 1
ATOM 2449 N N . GLN B 1 116 ? -11.789 21.922 -9.141 1 69.31 116 GLN B N 1
ATOM 2450 C CA . GLN B 1 116 ? -12.922 22.781 -8.805 1 69.31 116 GLN B CA 1
ATOM 2451 C C . GLN B 1 116 ? -13.18 23.797 -9.914 1 69.31 116 GLN B C 1
ATOM 2453 O O . GLN B 1 116 ? -14.328 24.078 -10.234 1 69.31 116 GLN B O 1
ATOM 2458 N N . ASP B 1 117 ? -12.133 24.203 -10.484 1 66.12 117 ASP B N 1
ATOM 2459 C CA . ASP B 1 117 ? -12.32 25.312 -11.43 1 66.12 117 ASP B CA 1
ATOM 2460 C C . ASP B 1 117 ? -12.391 24.781 -12.867 1 66.12 117 ASP B C 1
ATOM 2462 O O . ASP B 1 117 ? -12.43 25.562 -13.812 1 66.12 117 ASP B O 1
ATOM 2466 N N . ASP B 1 118 ? -12.453 23.5 -13 1 63.41 118 ASP B N 1
ATOM 2467 C CA . ASP B 1 118 ? -12.539 22.891 -14.328 1 63.41 118 ASP B CA 1
ATOM 2468 C C . ASP B 1 118 ? -13.875 22.188 -14.531 1 63.41 118 ASP B C 1
ATOM 2470 O O . ASP B 1 118 ? -14.109 21.109 -13.961 1 63.41 118 ASP B O 1
ATOM 2474 N N . PRO B 1 119 ? -14.703 22.922 -15.266 1 63.84 119 PRO B N 1
ATOM 2475 C CA . PRO B 1 119 ? -16.016 22.312 -15.492 1 63.84 119 PRO B CA 1
ATOM 2476 C C . PRO B 1 119 ? -15.922 20.906 -16.094 1 63.84 119 PRO B C 1
ATOM 2478 O O . PRO B 1 119 ? -16.828 20.094 -15.938 1 63.84 119 PRO B O 1
ATOM 2481 N N . ALA B 1 120 ? -14.859 20.656 -16.766 1 63.5 120 ALA B N 1
ATOM 2482 C CA . ALA B 1 120 ? -14.68 19.359 -17.438 1 63.5 120 ALA B CA 1
ATOM 2483 C C . ALA B 1 120 ? -14 18.359 -16.516 1 63.5 120 ALA B C 1
ATOM 2485 O O . ALA B 1 120 ? -13.688 17.234 -16.922 1 63.5 120 ALA B O 1
ATOM 2486 N N . SER B 1 121 ? -14.016 18.844 -15.289 1 68.88 121 SER B N 1
ATOM 2487 C CA . SER B 1 121 ? -13.297 18 -14.336 1 68.88 121 SER B CA 1
ATOM 2488 C C . SER B 1 121 ? -14.047 16.703 -14.07 1 68.88 121 SER B C 1
ATOM 2490 O O . SER B 1 121 ? -15.281 16.688 -14.031 1 68.88 121 SER B O 1
ATOM 2492 N N . ASP B 1 122 ? -13.312 15.688 -13.914 1 75 122 ASP B N 1
ATOM 2493 C CA . ASP B 1 122 ? -13.891 14.414 -13.5 1 75 122 ASP B CA 1
ATOM 2494 C C . ASP B 1 122 ? -14.547 14.523 -12.125 1 75 122 ASP B C 1
ATOM 2496 O O . ASP B 1 122 ? -14.109 15.312 -11.289 1 75 122 ASP B O 1
ATOM 2500 N N . THR B 1 123 ? -15.648 13.891 -12.07 1 87.88 123 THR B N 1
ATOM 2501 C CA . THR B 1 123 ? -16.375 13.797 -10.805 1 87.88 123 THR B CA 1
ATOM 2502 C C . THR B 1 123 ? -16.344 12.367 -10.266 1 87.88 123 THR B C 1
ATOM 2504 O O . THR B 1 123 ? -16.5 11.414 -11.031 1 87.88 123 THR B O 1
ATOM 2507 N N . VAL B 1 124 ? -16 12.312 -8.953 1 91.75 124 VAL B N 1
ATOM 2508 C CA . VAL B 1 124 ? -16.062 11.023 -8.266 1 91.75 124 VAL B CA 1
ATOM 2509 C C . VAL B 1 124 ? -16.984 11.125 -7.055 1 91.75 124 VAL B C 1
ATOM 2511 O O . VAL B 1 124 ? -17.375 12.227 -6.656 1 91.75 124 VAL B O 1
ATOM 2514 N N . THR B 1 125 ? -17.375 9.961 -6.574 1 94.5 125 THR B N 1
ATOM 2515 C CA . THR B 1 125 ? -18.125 10 -5.324 1 94.5 125 THR B CA 1
ATOM 2516 C C . THR B 1 125 ? -17.188 10.266 -4.145 1 94.5 125 THR B C 1
ATOM 2518 O O . THR B 1 125 ? -15.984 10.031 -4.242 1 94.5 125 THR B O 1
ATOM 2521 N N . LEU B 1 126 ? -17.703 10.727 -3.031 1 96.94 126 LEU B N 1
ATOM 2522 C CA . LEU B 1 126 ? -16.922 10.883 -1.812 1 96.94 126 LEU B CA 1
ATOM 2523 C C . LEU B 1 126 ? -16.328 9.547 -1.367 1 96.94 126 LEU B C 1
ATOM 2525 O O . LEU B 1 126 ? -15.211 9.5 -0.861 1 96.94 126 LEU B O 1
ATOM 2529 N N . ASP B 1 127 ? -17.078 8.469 -1.564 1 97 127 ASP B N 1
ATOM 2530 C CA . ASP B 1 127 ? -16.578 7.129 -1.277 1 97 127 ASP B CA 1
ATOM 2531 C C . ASP B 1 127 ? -15.305 6.84 -2.068 1 97 127 ASP B C 1
ATOM 2533 O O . ASP B 1 127 ? -14.289 6.453 -1.495 1 97 127 ASP B O 1
ATOM 2537 N N . GLN B 1 128 ? -15.375 7.094 -3.295 1 95.5 128 GLN B N 1
ATOM 2538 C CA . GLN B 1 128 ? -14.234 6.852 -4.168 1 95.5 128 GLN B CA 1
ATOM 2539 C C . GLN B 1 128 ? -13.039 7.723 -3.775 1 95.5 128 GLN B C 1
ATOM 2541 O O . GLN B 1 128 ? -11.898 7.266 -3.789 1 95.5 128 GLN B O 1
ATOM 2546 N N . LEU B 1 129 ? -13.297 8.945 -3.447 1 96.19 129 LEU B N 1
ATOM 2547 C CA . LEU B 1 129 ? -12.234 9.867 -3.051 1 96.19 129 LEU B CA 1
ATOM 2548 C C . LEU B 1 129 ? -11.562 9.391 -1.768 1 96.19 129 LEU B C 1
ATOM 2550 O O . LEU B 1 129 ? -10.328 9.414 -1.662 1 96.19 129 LEU B O 1
ATOM 2554 N N . LEU B 1 130 ? -12.383 8.977 -0.819 1 98 130 LEU B N 1
ATOM 2555 C CA . LEU B 1 130 ? -11.828 8.5 0.445 1 98 130 LEU B CA 1
ATOM 2556 C C . LEU B 1 130 ? -11.008 7.23 0.234 1 98 130 LEU B C 1
ATOM 2558 O O . LEU B 1 130 ? -9.938 7.074 0.834 1 98 130 LEU B O 1
ATOM 2562 N N . TRP B 1 131 ? -11.391 6.359 -0.603 1 97.5 131 TRP B N 1
ATOM 2563 C CA . TRP B 1 131 ? -10.633 5.152 -0.907 1 97.5 131 TRP B CA 1
ATOM 2564 C C . TRP B 1 131 ? -9.328 5.496 -1.624 1 97.5 131 TRP B C 1
ATOM 2566 O O . TRP B 1 131 ? -8.305 4.84 -1.419 1 97.5 131 TRP B O 1
ATOM 2576 N N . HIS B 1 132 ? -9.375 6.52 -2.443 1 96.69 132 HIS B N 1
ATOM 2577 C CA . HIS B 1 132 ? -8.141 7.016 -3.051 1 96.69 132 HIS B CA 1
ATOM 2578 C C . HIS B 1 132 ? -7.141 7.449 -1.987 1 96.69 132 HIS B C 1
ATOM 2580 O O . HIS B 1 132 ? -5.984 7.027 -2.008 1 96.69 132 HIS B O 1
ATOM 2586 N N . VAL B 1 133 ? -7.605 8.211 -1.096 1 98 133 VAL B N 1
ATOM 2587 C CA . VAL B 1 133 ? -6.75 8.758 -0.048 1 98 133 VAL B CA 1
ATOM 2588 C C . VAL B 1 133 ? -6.219 7.629 0.83 1 98 133 VAL B C 1
ATOM 2590 O O . VAL B 1 133 ? -5.027 7.582 1.146 1 98 133 VAL B O 1
ATOM 2593 N N . MET B 1 134 ? -7.105 6.711 1.195 1 98.5 134 MET B N 1
ATOM 2594 C CA . MET B 1 134 ? -6.715 5.605 2.061 1 98.5 134 MET B CA 1
ATOM 2595 C C . MET B 1 134 ? -5.734 4.68 1.351 1 98.5 134 MET B C 1
ATOM 2597 O O . MET B 1 134 ? -4.738 4.254 1.939 1 98.5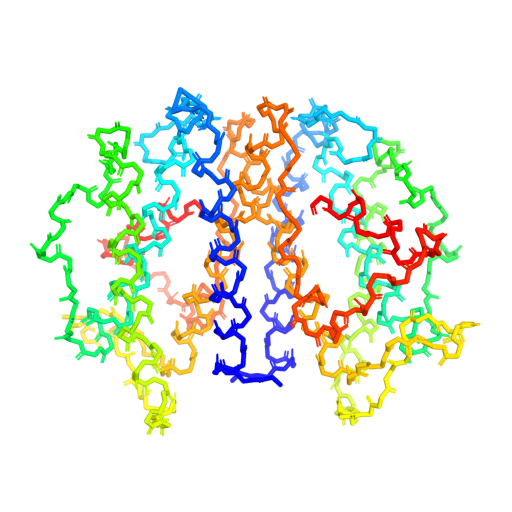 134 MET B O 1
ATOM 2601 N N . THR B 1 135 ? -5.984 4.367 0.085 1 98.19 135 THR B N 1
ATOM 2602 C CA . THR B 1 135 ? -5.07 3.541 -0.692 1 98.19 135 THR B CA 1
ATOM 2603 C C . THR B 1 135 ? -3.715 4.227 -0.843 1 98.19 135 THR B C 1
ATOM 2605 O O . THR B 1 135 ? -2.672 3.582 -0.729 1 98.19 135 THR B O 1
ATOM 2608 N N . HIS B 1 136 ? -3.736 5.512 -1.046 1 98 136 HIS B N 1
ATOM 2609 C CA . HIS B 1 136 ? -2.523 6.316 -1.146 1 98 136 HIS B CA 1
ATOM 2610 C C . HIS B 1 136 ? -1.691 6.215 0.129 1 98 136 HIS B C 1
ATOM 2612 O O . HIS B 1 136 ? -0.47 6.062 0.067 1 98 136 HIS B O 1
ATOM 2618 N N . GLU B 1 137 ? -2.359 6.328 1.224 1 98.44 137 GLU B N 1
ATOM 2619 C CA . GLU B 1 137 ? -1.645 6.199 2.49 1 98.44 137 GLU B CA 1
ATOM 2620 C C . GLU B 1 137 ? -0.992 4.828 2.619 1 98.44 137 GLU B C 1
ATOM 2622 O O . GLU B 1 137 ? 0.161 4.719 3.041 1 98.44 137 GLU B O 1
ATOM 2627 N N . VAL B 1 138 ? -1.73 3.785 2.26 1 98.31 138 VAL B N 1
ATOM 2628 C CA . VAL B 1 138 ? -1.168 2.441 2.326 1 98.31 138 VAL B CA 1
ATOM 2629 C C . VAL B 1 138 ? 0.098 2.367 1.477 1 98.31 138 VAL B C 1
ATOM 2631 O O . VAL B 1 138 ? 1.117 1.828 1.915 1 98.31 138 VAL B O 1
ATOM 2634 N N . ARG B 1 139 ? 0.057 2.93 0.322 1 98 139 ARG B N 1
ATOM 2635 C CA . ARG B 1 139 ? 1.193 2.885 -0.592 1 98 139 ARG B CA 1
ATOM 2636 C C . ARG B 1 139 ? 2.408 3.584 0.009 1 98 139 ARG B C 1
ATOM 2638 O O . ARG B 1 139 ? 3.496 3.008 0.065 1 98 139 ARG B O 1
ATOM 2645 N N . HIS B 1 140 ? 2.236 4.719 0.467 1 97.75 140 HIS B N 1
ATOM 2646 C CA . HIS B 1 140 ? 3.391 5.5 0.895 1 97.75 140 HIS B CA 1
ATOM 2647 C C . HIS B 1 140 ? 3.9 5.031 2.254 1 97.75 140 HIS B C 1
ATOM 2649 O O . HIS B 1 140 ? 5.102 5.082 2.52 1 97.75 140 HIS B O 1
ATOM 2655 N N . THR B 1 141 ? 3.039 4.52 3.09 1 98.31 141 THR B N 1
ATOM 2656 C CA . THR B 1 141 ? 3.537 3.963 4.344 1 98.31 141 THR B CA 1
ATOM 2657 C C . THR B 1 141 ? 4.277 2.652 4.094 1 98.31 141 THR B C 1
ATOM 2659 O O . THR B 1 141 ? 5.199 2.305 4.836 1 98.31 141 THR B O 1
ATOM 2662 N N . ALA B 1 142 ? 3.896 1.93 3.082 1 97.94 142 ALA B N 1
ATOM 2663 C CA . ALA B 1 142 ? 4.66 0.744 2.699 1 97.94 142 ALA B CA 1
ATOM 2664 C C . ALA B 1 142 ? 6.043 1.125 2.18 1 97.94 142 ALA B C 1
ATOM 2666 O O . ALA B 1 142 ? 7.023 0.417 2.424 1 97.94 142 ALA B O 1
ATOM 2667 N N . GLN B 1 143 ? 6.117 2.174 1.47 1 97.75 143 GLN B N 1
ATOM 2668 C CA . GLN B 1 143 ? 7.406 2.68 1.008 1 97.75 143 GLN B CA 1
ATOM 2669 C C . GLN B 1 143 ? 8.281 3.107 2.182 1 97.75 143 GLN B C 1
ATOM 2671 O O . GLN B 1 143 ? 9.477 2.816 2.207 1 97.75 143 GLN B O 1
ATOM 2676 N N . ILE B 1 144 ? 7.664 3.74 3.107 1 98.38 144 ILE B N 1
ATOM 2677 C CA . ILE B 1 144 ? 8.383 4.137 4.312 1 98.38 144 ILE B CA 1
ATOM 2678 C C . ILE B 1 144 ? 8.922 2.895 5.02 1 98.38 144 ILE B C 1
ATOM 2680 O O . ILE B 1 144 ? 10.086 2.867 5.441 1 98.38 144 ILE B O 1
ATOM 2684 N N . ALA B 1 145 ? 8.133 1.86 5.125 1 97.44 145 ALA B N 1
ATOM 2685 C CA . ALA B 1 145 ? 8.555 0.621 5.77 1 97.44 145 ALA B CA 1
ATOM 2686 C C . ALA B 1 145 ? 9.758 0.015 5.051 1 97.44 145 ALA B C 1
ATOM 2688 O O . ALA B 1 145 ? 10.688 -0.483 5.695 1 97.44 145 ALA B O 1
ATOM 2689 N N . LEU B 1 146 ? 9.75 0.088 3.768 1 97.19 146 LEU B N 1
ATOM 2690 C CA . LEU B 1 146 ? 10.875 -0.438 2.998 1 97.19 146 LEU B CA 1
ATOM 2691 C C . LEU B 1 146 ? 12.141 0.37 3.262 1 97.19 146 LEU B C 1
ATOM 2693 O O . LEU B 1 146 ? 13.227 -0.198 3.412 1 97.19 146 LEU B O 1
ATOM 2697 N N . LEU B 1 147 ? 12.039 1.653 3.309 1 97.62 147 LEU B N 1
ATOM 2698 C CA . LEU B 1 147 ? 13.188 2.508 3.582 1 97.62 147 LEU B CA 1
ATOM 2699 C C . LEU B 1 147 ? 13.75 2.23 4.973 1 97.62 147 LEU B C 1
ATOM 2701 O O . LEU B 1 147 ? 14.969 2.211 5.16 1 97.62 147 LEU B O 1
ATOM 2705 N N . ILE B 1 148 ? 12.859 2.057 5.91 1 97.44 148 ILE B N 1
ATOM 2706 C CA . ILE B 1 148 ? 13.266 1.704 7.266 1 97.44 148 ILE B CA 1
ATOM 2707 C C . ILE B 1 148 ? 14.102 0.428 7.234 1 97.44 148 ILE B C 1
ATOM 2709 O O . ILE B 1 148 ? 15.164 0.359 7.863 1 97.44 148 ILE B O 1
ATOM 2713 N N . ARG B 1 149 ? 13.656 -0.517 6.492 1 95.88 149 ARG B N 1
ATOM 2714 C CA . ARG B 1 149 ? 14.391 -1.771 6.359 1 95.88 149 ARG B CA 1
ATOM 2715 C C . ARG B 1 149 ? 15.75 -1.545 5.707 1 95.88 149 ARG B C 1
ATOM 2717 O O . ARG B 1 149 ? 16.75 -2.113 6.145 1 95.88 149 ARG B O 1
ATOM 2724 N N . GLN B 1 150 ? 15.766 -0.751 4.758 1 95.81 150 GLN B N 1
ATOM 2725 C CA . GLN B 1 150 ? 17 -0.489 4.027 1 95.81 150 GLN B CA 1
ATOM 2726 C C . GLN B 1 150 ? 18.016 0.254 4.895 1 95.81 150 GLN B C 1
ATOM 2728 O O . GLN B 1 150 ? 19.219 0.228 4.621 1 95.81 150 GLN B O 1
ATOM 2733 N N . LEU B 1 151 ? 17.547 0.882 5.887 1 96.5 151 LEU B N 1
ATOM 2734 C CA . LEU B 1 151 ? 18.406 1.575 6.84 1 96.5 151 LEU B CA 1
ATOM 2735 C C . LEU B 1 151 ? 18.891 0.625 7.934 1 96.5 151 LEU B C 1
ATOM 2737 O O . LEU B 1 151 ? 19.625 1.029 8.836 1 96.5 151 LEU B O 1
ATOM 2741 N N . GLY B 1 152 ? 18.438 -0.615 7.883 1 94.25 152 GLY B N 1
ATOM 2742 C CA . GLY B 1 152 ? 18.922 -1.632 8.805 1 94.25 152 GLY B CA 1
ATOM 2743 C C . GLY B 1 152 ? 18.016 -1.823 10.008 1 94.25 152 GLY B C 1
ATOM 2744 O O . GLY B 1 152 ? 18.391 -2.508 10.961 1 94.25 152 GLY B O 1
ATOM 2745 N N . HIS B 1 153 ? 16.828 -1.175 9.992 1 95.88 153 HIS B N 1
ATOM 2746 C CA . HIS B 1 153 ? 15.883 -1.32 11.086 1 95.88 153 HIS B CA 1
ATOM 2747 C C . HIS B 1 153 ? 14.773 -2.307 10.734 1 95.88 153 HIS B C 1
ATOM 2749 O O . HIS B 1 153 ? 14.578 -2.635 9.562 1 95.88 153 HIS B O 1
ATOM 2755 N N . THR B 1 154 ? 14.086 -2.852 11.75 1 94.12 154 THR B N 1
ATOM 2756 C CA . THR B 1 154 ? 12.891 -3.668 11.555 1 94.12 154 THR B CA 1
ATOM 2757 C C . THR B 1 154 ? 11.625 -2.822 11.688 1 94.12 154 THR B C 1
ATOM 2759 O O . THR B 1 154 ? 11.305 -2.344 12.773 1 94.12 154 THR B O 1
ATOM 2762 N N . PRO B 1 155 ? 10.977 -2.615 10.586 1 95.12 155 PRO B N 1
ATOM 2763 C CA . PRO B 1 155 ? 9.773 -1.787 10.672 1 95.12 155 PRO B CA 1
ATOM 2764 C C . PRO B 1 155 ? 8.656 -2.449 11.477 1 95.12 155 PRO B C 1
ATOM 2766 O O . PRO B 1 155 ? 8.688 -3.662 11.703 1 95.12 155 PRO B O 1
ATOM 2769 N N . PRO B 1 156 ? 7.707 -1.643 11.953 1 94.31 156 PRO B N 1
ATOM 2770 C CA . PRO B 1 156 ? 6.555 -2.236 12.641 1 94.31 156 PRO B CA 1
ATOM 2771 C C . PRO B 1 156 ? 5.637 -3.002 11.688 1 94.31 156 PRO B C 1
ATOM 2773 O O . PRO B 1 156 ? 5.629 -2.74 10.484 1 94.31 156 PRO B O 1
ATOM 2776 N N . TRP B 1 157 ? 4.934 -3.926 12.273 1 90.69 157 TRP B N 1
ATOM 2777 C CA . TRP B 1 157 ? 3.957 -4.711 11.523 1 90.69 157 TRP B CA 1
ATOM 2778 C C . TRP B 1 157 ? 2.666 -3.924 11.32 1 90.69 157 TRP B C 1
ATOM 2780 O O . TRP B 1 157 ? 1.925 -3.678 12.273 1 90.69 157 TRP B O 1
ATOM 2790 N N . LEU B 1 158 ? 2.348 -3.568 10.023 1 93.62 158 LEU B N 1
ATOM 2791 C CA . LEU B 1 158 ? 1.249 -2.639 9.773 1 93.62 158 LEU B CA 1
ATOM 2792 C C . LEU B 1 158 ? 0.135 -3.314 8.984 1 93.62 158 LEU B C 1
ATOM 2794 O O . LEU B 1 158 ? -0.804 -2.65 8.531 1 93.62 158 LEU B O 1
ATOM 2798 N N . ASP B 1 159 ? 0.228 -4.605 8.867 1 90.81 159 ASP B N 1
ATOM 2799 C CA . ASP B 1 159 ? -0.736 -5.324 8.039 1 90.81 159 ASP B CA 1
ATOM 2800 C C . ASP B 1 159 ? -2.137 -5.254 8.648 1 90.81 159 ASP B C 1
ATOM 2802 O O . ASP B 1 159 ? -2.289 -5.195 9.867 1 90.81 159 ASP B O 1
ATOM 2806 N N . TYR B 1 160 ? -3.102 -5.402 7.836 1 91.69 160 TYR B N 1
ATOM 2807 C CA . TYR B 1 160 ? -4.512 -5.25 8.18 1 91.69 160 TYR B CA 1
ATOM 2808 C C . TYR B 1 160 ? -4.934 -6.27 9.227 1 91.69 160 TYR B C 1
ATOM 2810 O O . TYR B 1 160 ? -5.602 -5.922 10.203 1 91.69 160 TYR B O 1
ATOM 2818 N N . LEU B 1 161 ? -4.543 -7.523 9.117 1 85.5 161 LEU B N 1
ATOM 2819 C CA . LEU B 1 161 ? -5.023 -8.578 10.008 1 85.5 161 LEU B CA 1
ATOM 2820 C C . LEU B 1 161 ? -4.492 -8.375 11.422 1 85.5 161 LEU B C 1
ATOM 2822 O O . LEU B 1 161 ? -5.078 -8.875 12.383 1 85.5 161 LEU B O 1
ATOM 2826 N N . ARG B 1 162 ? -3.379 -7.727 11.555 1 80.69 162 ARG B N 1
ATOM 2827 C CA . ARG B 1 162 ? -2.855 -7.41 12.883 1 80.69 162 ARG B CA 1
ATOM 2828 C C . ARG B 1 162 ? -3.848 -6.57 13.68 1 80.69 162 ARG B C 1
ATOM 2830 O O . ARG B 1 162 ? -3.912 -6.676 14.906 1 80.69 162 ARG B O 1
ATOM 2837 N N . PHE B 1 163 ? -4.555 -5.824 13.023 1 79.5 163 PHE B N 1
ATOM 2838 C CA . PHE B 1 163 ? -5.398 -4.836 13.68 1 79.5 163 PHE B CA 1
ATOM 2839 C C . PHE B 1 163 ? -6.848 -5.309 13.727 1 79.5 163 PHE B C 1
ATOM 2841 O O . PHE B 1 163 ? -7.672 -4.734 14.445 1 79.5 163 PHE B O 1
ATOM 2848 N N . MET B 1 164 ? -7.121 -6.254 12.938 1 76.56 164 MET B N 1
ATOM 2849 C CA . MET B 1 164 ? -8.492 -6.746 12.93 1 76.56 164 MET B CA 1
ATOM 2850 C C . MET B 1 164 ? -8.648 -7.938 13.875 1 76.56 164 MET B C 1
ATOM 2852 O O . MET B 1 164 ? -9.766 -8.273 14.281 1 76.56 164 MET B O 1
ATOM 2856 N N . ARG B 1 165 ? -7.52 -8.68 14.062 1 64 165 ARG B N 1
ATOM 2857 C CA . ARG B 1 165 ? -7.605 -9.836 14.945 1 64 165 ARG B CA 1
ATOM 2858 C C . ARG B 1 165 ? -7.652 -9.414 16.406 1 64 165 ARG B C 1
ATOM 2860 O O . ARG B 1 165 ? -7.039 -8.414 16.797 1 64 165 ARG B O 1
ATOM 2867 N N . PRO B 1 166 ? -8.625 -10.016 17.016 1 51.38 166 PRO B N 1
ATOM 2868 C CA . PRO B 1 166 ? -8.547 -9.797 18.469 1 51.38 166 PRO B CA 1
ATOM 2869 C C . PRO B 1 166 ? -7.176 -10.125 19.047 1 51.38 166 PRO B C 1
ATOM 2871 O O . PRO B 1 166 ? -6.5 -11.039 18.562 1 51.38 166 PRO B O 1
ATOM 2874 N N . GLN B 1 167 ? -6.316 -9.156 19.312 1 46 167 GLN B N 1
ATOM 2875 C CA . GLN B 1 167 ? -4.984 -9.391 19.859 1 46 167 GLN B CA 1
ATOM 2876 C C . GLN B 1 167 ? -5 -10.539 20.875 1 46 167 GLN B C 1
ATOM 2878 O O . GLN B 1 167 ? -5.852 -10.578 21.766 1 46 167 GLN B O 1
ATOM 2883 N N . PRO B 1 168 ? -4.387 -11.625 20.359 1 41.44 168 PRO B N 1
ATOM 2884 C CA . PRO B 1 168 ? -4.324 -12.672 21.375 1 41.44 168 PRO B CA 1
ATOM 2885 C C . PRO B 1 168 ? -3.729 -12.18 22.703 1 41.44 168 PRO B C 1
ATOM 2887 O O . PRO B 1 168 ? -2.949 -11.227 22.703 1 41.44 168 PRO B O 1
ATOM 2890 N N . VAL B 1 169 ? -4.395 -12.391 23.781 1 35.44 169 VAL B N 1
ATOM 2891 C CA . VAL B 1 169 ? -3.646 -12.391 25.031 1 35.44 169 VAL B CA 1
ATOM 2892 C C . VAL B 1 169 ? -2.307 -13.094 24.828 1 35.44 169 VAL B C 1
ATOM 2894 O O . VAL B 1 169 ? -2.207 -14.055 24.062 1 35.44 169 VAL B O 1
ATOM 2897 N N . PRO B 1 170 ? -1.16 -12.406 25.141 1 33.69 170 PRO B N 1
ATOM 2898 C CA . PRO B 1 170 ? 0.18 -12.961 24.953 1 33.69 170 PRO B CA 1
ATOM 2899 C C . PRO B 1 170 ? 0.223 -14.477 25.172 1 33.69 170 PRO B C 1
ATOM 2901 O O . PRO B 1 170 ? 0.052 -14.945 26.297 1 33.69 170 PRO B O 1
ATOM 2904 N N . VAL B 1 171 ? -0.583 -15.273 24.562 1 31.97 171 VAL B N 1
ATOM 2905 C CA . VAL B 1 171 ? -0.167 -16.641 24.875 1 31.97 171 VAL B CA 1
ATOM 2906 C C . VAL B 1 171 ? 1.242 -16.891 24.344 1 31.97 171 VAL B C 1
ATOM 2908 O O . VAL B 1 171 ? 1.688 -16.203 23.422 1 31.97 171 VAL B O 1
ATOM 2911 N N . ALA B 1 172 ? 2.041 -17.875 24.953 1 30.61 172 ALA B N 1
ATOM 2912 C CA . ALA B 1 172 ? 3.408 -18.344 24.734 1 30.61 172 ALA B CA 1
ATOM 2913 C C . ALA B 1 172 ? 3.699 -18.531 23.25 1 30.61 172 ALA B C 1
ATOM 2915 O O . ALA B 1 172 ? 2.82 -18.922 22.484 1 30.61 172 ALA B O 1
ATOM 2916 N N . ALA B 1 173 ? 4.895 -18.094 22.656 1 33.47 173 ALA B N 1
ATOM 2917 C CA . ALA B 1 173 ? 5.648 -17.766 21.438 1 33.47 173 ALA B CA 1
ATOM 2918 C C . ALA B 1 173 ? 5.48 -18.844 20.375 1 33.47 173 ALA B C 1
ATOM 2920 O O . ALA B 1 173 ? 6.199 -18.859 19.375 1 33.47 173 ALA B O 1
ATOM 2921 N N . GLY B 1 174 ? 4.738 -19.922 20.453 1 29.52 174 GLY B N 1
ATOM 2922 C CA . GLY B 1 174 ? 5.211 -21.016 19.609 1 29.52 174 GLY B CA 1
ATOM 2923 C C . GLY B 1 174 ? 4.742 -20.906 18.172 1 29.52 174 GLY B C 1
ATOM 2924 O O . GLY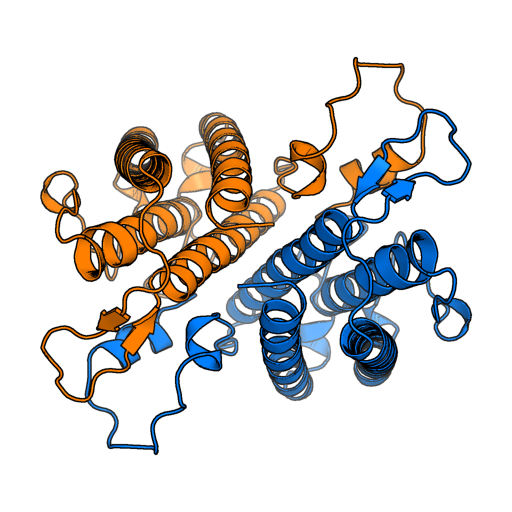 B 1 174 ? 5.16 -21.672 17.312 1 29.52 174 GLY B O 1
ATOM 2925 N N . GLY B 1 175 ? 3.412 -20.641 17.703 1 30.36 175 GLY B N 1
ATOM 2926 C CA . GLY B 1 175 ? 2.828 -21.266 16.531 1 30.36 175 GLY B CA 1
ATOM 2927 C C . GLY B 1 175 ? 3.076 -20.484 15.258 1 30.36 175 GLY B C 1
ATOM 2928 O O . GLY B 1 175 ? 3.754 -19.453 15.281 1 30.36 175 GLY B O 1
ATOM 2929 N N . ALA B 1 176 ? 2.424 -20.922 13.93 1 36.28 176 ALA B N 1
ATOM 2930 C CA . ALA B 1 176 ? 2.508 -20.625 12.5 1 36.28 176 ALA B CA 1
ATOM 2931 C C . ALA B 1 176 ? 2.275 -19.141 12.234 1 36.28 176 ALA B C 1
ATOM 2933 O O . ALA B 1 176 ? 2.859 -18.578 11.312 1 36.28 176 ALA B O 1
ATOM 2934 N N . LEU B 1 177 ? 1.353 -18.547 12.844 1 39.72 177 LEU B N 1
ATOM 2935 C CA . LEU B 1 177 ? 1.015 -17.156 12.617 1 39.72 177 LEU B CA 1
ATOM 2936 C C . LEU B 1 177 ? 2.209 -16.25 12.914 1 39.72 177 LEU B C 1
ATOM 2938 O O . LEU B 1 177 ? 2.285 -15.125 12.414 1 39.72 177 LEU B O 1
ATOM 2942 N N . GLU B 1 178 ? 2.98 -16.609 13.797 1 39.06 178 GLU B N 1
ATOM 2943 C CA . GLU B 1 178 ? 4.195 -15.867 14.133 1 39.06 178 GLU B CA 1
ATOM 2944 C C . GLU B 1 178 ? 5.164 -15.852 12.953 1 39.06 178 GLU B C 1
ATOM 2946 O O . GLU B 1 178 ? 5.871 -14.859 12.734 1 39.06 178 GLU B O 1
ATOM 2951 N N . ALA B 1 179 ? 5.129 -16.906 12.227 1 40.44 179 ALA B N 1
ATOM 2952 C CA . ALA B 1 179 ? 6.02 -16.922 11.07 1 40.44 179 ALA B CA 1
ATOM 2953 C C . ALA B 1 179 ? 5.609 -15.883 10.039 1 40.44 179 ALA B C 1
ATOM 2955 O O . ALA B 1 179 ? 6.461 -15.281 9.383 1 40.44 179 ALA B O 1
ATOM 2956 N N . GLU B 1 180 ? 4.25 -15.742 9.875 1 42.34 180 GLU B N 1
ATOM 2957 C CA . GLU B 1 180 ? 3.812 -14.695 8.953 1 42.34 180 GLU B CA 1
ATOM 2958 C C . GLU B 1 180 ? 4.188 -13.312 9.484 1 42.34 180 GLU B C 1
ATOM 2960 O O . GLU B 1 180 ? 4.449 -12.398 8.703 1 42.34 180 GLU B O 1
ATOM 2965 N N . ALA B 1 181 ? 3.992 -13.102 10.734 1 43.34 181 ALA B N 1
ATOM 2966 C CA . ALA B 1 181 ? 4.328 -11.875 11.453 1 43.34 181 ALA B CA 1
ATOM 2967 C C . ALA B 1 181 ? 5.777 -11.461 11.195 1 43.34 181 ALA B C 1
ATOM 2969 O O . ALA B 1 181 ? 6.074 -10.281 11.039 1 43.34 181 ALA B O 1
ATOM 2970 N N . GLU B 1 182 ? 6.672 -12.367 11.508 1 40.59 182 GLU B N 1
ATOM 2971 C CA . GLU B 1 182 ? 8.078 -12.023 11.328 1 40.59 182 GLU B CA 1
ATOM 2972 C C . GLU B 1 182 ? 8.367 -11.625 9.883 1 40.59 182 GLU B C 1
ATOM 2974 O O . GLU B 1 182 ? 9.266 -10.828 9.625 1 40.59 182 GLU B O 1
ATOM 2979 N N . ASP B 1 183 ? 7.746 -12.328 8.852 1 40.75 183 ASP B N 1
ATOM 2980 C CA . ASP B 1 183 ? 8.164 -12.266 7.453 1 40.75 183 ASP B CA 1
ATOM 2981 C C . ASP B 1 183 ? 7.395 -11.172 6.707 1 40.75 183 ASP B C 1
ATOM 2983 O O . ASP B 1 183 ? 7.469 -11.086 5.477 1 40.75 183 ASP B O 1
ATOM 2987 N N . ASP B 1 184 ? 6.336 -10.773 7.285 1 39.84 184 ASP B N 1
ATOM 2988 C CA . ASP B 1 184 ? 5.598 -9.836 6.441 1 39.84 184 ASP B CA 1
ATOM 2989 C C . ASP B 1 184 ? 6.41 -8.57 6.176 1 39.84 184 ASP B C 1
ATOM 2991 O O . ASP B 1 184 ? 6.551 -7.727 7.062 1 39.84 184 ASP B O 1
ATOM 2995 N N . LEU B 1 185 ? 7.41 -8.594 5.426 1 36.72 185 LEU B N 1
ATOM 2996 C CA . LEU B 1 185 ? 7.91 -7.379 4.785 1 36.72 185 LEU B CA 1
ATOM 2997 C C . LEU B 1 185 ? 6.762 -6.441 4.422 1 36.72 185 LEU B C 1
ATOM 2999 O O . LEU B 1 185 ? 5.719 -6.891 3.938 1 36.72 185 LEU B O 1
#

InterPro domains:
  IPR007837 DNA damage-inducible protein DinB [PF05163] (3-167)
  IPR007837 DNA damage-inducible protein DinB [PTHR37302] (1-164)
  IPR034660 DinB/YfiT-like putative metalloenzymes [G3DSA:1.20.120.450] (1-165)
  IPR034660 DinB/YfiT-like putative metalloenzymes [SSF109854] (5-163)

Organism: Deinococcus geothermalis (strain DSM 11300 / CIP 105573 / AG-3a) (NCBI:txid319795)

Radius of gyration: 20.27 Å; Cα contacts (8 Å, |Δi|>4): 437; chains: 2; bounding box: 43×54×50 Å